Protein AF-A0A1G1M4H1-F1 (afdb_monomer)

Sequence (178 aa):
MFWVVFEELHLMNLAVRPEARRRGLGAELARHALAVGSERGVRTALLEVRASNLAAIALYEGLGFAKKCFRKGYYDRPREDAVIMTFLMEKGGATMLNEDPAILELARIESSEFKTLEDAHHGLEAQLSELNKRHFLTAEEEQQKKRIQFDKLATRDKMAAIVRALKQNRTLAAGPSA

Structure (mmCIF, N/CA/C/O backbone):
data_AF-A0A1G1M4H1-F1
#
_entry.id   AF-A0A1G1M4H1-F1
#
loop_
_atom_site.group_PDB
_atom_site.id
_atom_site.type_symbol
_atom_site.label_atom_id
_atom_site.label_alt_id
_atom_site.label_comp_id
_atom_site.label_asym_id
_atom_site.label_entity_id
_atom_site.label_seq_id
_atom_site.pdbx_PDB_ins_code
_atom_site.Cartn_x
_atom_site.Cartn_y
_atom_site.Cartn_z
_atom_site.occupancy
_atom_site.B_iso_or_equiv
_atom_site.auth_seq_id
_atom_site.auth_comp_id
_atom_site.auth_asym_id
_atom_site.auth_atom_id
_atom_site.pdbx_PDB_model_num
ATOM 1 N N . MET A 1 1 ? -0.718 -11.329 -7.193 1.00 79.69 1 MET A N 1
ATOM 2 C CA . MET A 1 1 ? -0.483 -11.777 -5.800 1.00 79.69 1 MET A CA 1
ATOM 3 C C . MET A 1 1 ? 0.154 -10.631 -5.035 1.00 79.69 1 MET A C 1
ATOM 5 O O . MET A 1 1 ? 1.104 -10.046 -5.548 1.00 79.69 1 MET A O 1
ATOM 9 N N . PHE A 1 2 ? -0.393 -10.296 -3.870 1.00 87.94 2 PHE A N 1
ATOM 10 C CA . PHE A 1 2 ? 0.119 -9.263 -2.971 1.00 87.94 2 PHE A CA 1
ATOM 11 C C . PHE A 1 2 ? 0.033 -9.767 -1.530 1.00 87.94 2 PHE A C 1
ATOM 13 O O . PHE A 1 2 ? -0.744 -10.680 -1.245 1.00 87.94 2 PHE A O 1
ATOM 20 N N . TRP A 1 3 ? 0.795 -9.159 -0.630 1.00 89.00 3 TRP A N 1
ATOM 21 C CA . TRP A 1 3 ? 0.608 -9.325 0.809 1.00 89.00 3 TRP A CA 1
ATOM 22 C C . TRP A 1 3 ? 0.642 -7.969 1.499 1.00 89.00 3 TRP A C 1
ATOM 24 O O . TRP A 1 3 ? 1.090 -6.974 0.929 1.00 89.00 3 TRP A O 1
ATOM 34 N N . VAL A 1 4 ? 0.180 -7.953 2.743 1.00 81.62 4 VAL A N 1
ATOM 35 C CA . VAL A 1 4 ? 0.233 -6.786 3.618 1.00 81.62 4 VAL A CA 1
ATOM 36 C C . VAL A 1 4 ? 1.084 -7.143 4.829 1.00 81.62 4 VAL A C 1
ATOM 38 O O . VAL A 1 4 ? 0.834 -8.165 5.465 1.00 81.62 4 VAL A O 1
ATOM 41 N N . VAL A 1 5 ? 2.088 -6.319 5.127 1.00 78.44 5 VAL A N 1
ATOM 42 C CA . VAL A 1 5 ? 2.882 -6.387 6.361 1.00 78.44 5 VAL A CA 1
ATOM 43 C C . VAL A 1 5 ? 2.823 -5.011 7.014 1.00 78.44 5 VAL A C 1
ATOM 45 O O . VAL A 1 5 ? 3.242 -4.026 6.415 1.00 78.44 5 VAL A O 1
ATOM 48 N N . PHE A 1 6 ? 2.299 -4.936 8.240 1.00 77.38 6 PHE A N 1
ATOM 49 C CA . PHE A 1 6 ? 2.023 -3.667 8.928 1.00 77.38 6 PHE A CA 1
ATOM 50 C C . PHE A 1 6 ? 1.227 -2.693 8.035 1.00 77.38 6 PHE A C 1
ATOM 52 O O . PHE A 1 6 ? 0.157 -3.040 7.545 1.00 77.38 6 PHE A O 1
ATOM 59 N N . GLU A 1 7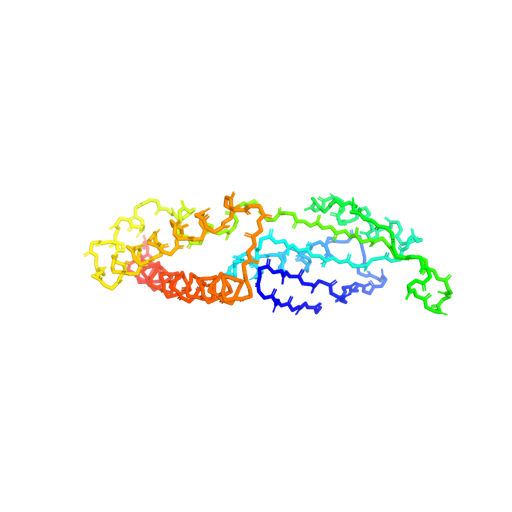 ? 1.751 -1.487 7.815 1.00 79.62 7 GLU A N 1
ATOM 60 C CA . GLU A 1 7 ? 1.137 -0.431 7.008 1.00 79.62 7 GLU A CA 1
ATOM 61 C C . GLU A 1 7 ? 1.616 -0.464 5.539 1.00 79.62 7 GLU A C 1
ATOM 63 O O . GLU A 1 7 ? 1.466 0.528 4.820 1.00 79.62 7 GLU A O 1
ATOM 68 N N . GLU A 1 8 ? 2.196 -1.581 5.079 1.00 85.69 8 GLU A N 1
ATOM 69 C CA . GLU A 1 8 ? 2.751 -1.726 3.731 1.00 85.69 8 GLU A CA 1
ATOM 70 C C . GLU A 1 8 ? 2.103 -2.855 2.923 1.00 85.69 8 GLU A C 1
ATOM 72 O O . GLU A 1 8 ? 2.018 -4.000 3.373 1.00 85.69 8 GLU A O 1
ATOM 77 N N . LEU A 1 9 ? 1.713 -2.551 1.683 1.00 93.19 9 LEU A N 1
ATOM 78 C CA . LEU A 1 9 ? 1.320 -3.544 0.683 1.00 93.19 9 LEU A CA 1
ATOM 79 C C . LEU A 1 9 ? 2.482 -3.808 -0.260 1.00 93.19 9 LEU A C 1
ATOM 81 O O . LEU A 1 9 ? 3.047 -2.880 -0.827 1.00 93.19 9 LEU A O 1
ATOM 85 N N . HIS A 1 10 ? 2.792 -5.076 -0.488 1.00 94.62 10 HIS A N 1
ATOM 86 C CA . HIS A 1 10 ? 3.839 -5.486 -1.416 1.00 94.62 10 HIS A CA 1
ATOM 87 C C . HIS A 1 10 ? 3.190 -6.181 -2.609 1.00 94.62 10 HIS A C 1
ATOM 89 O O . HIS A 1 10 ? 2.549 -7.229 -2.468 1.00 94.62 10 HIS A O 1
ATOM 95 N N . LEU A 1 11 ? 3.325 -5.582 -3.790 1.00 93.19 11 LEU A N 1
ATOM 96 C CA . LEU A 1 11 ? 2.773 -6.102 -5.035 1.00 93.19 11 LEU A CA 1
ATOM 97 C C . LEU A 1 11 ? 3.854 -6.903 -5.775 1.00 93.19 11 LEU A C 1
ATOM 99 O O . LEU A 1 11 ? 4.714 -6.334 -6.436 1.00 93.19 11 LEU A O 1
ATOM 103 N N . MET A 1 12 ? 3.796 -8.232 -5.677 1.00 86.69 12 MET A N 1
ATOM 104 C CA . MET A 1 12 ? 4.840 -9.103 -6.229 1.00 86.69 12 MET A CA 1
ATOM 105 C C . MET A 1 12 ? 4.649 -9.456 -7.703 1.00 86.69 12 MET A C 1
ATOM 107 O O . MET A 1 12 ? 5.471 -9.155 -8.559 1.00 86.69 12 MET A O 1
ATOM 111 N N . ASN A 1 13 ? 3.572 -10.193 -7.982 1.00 84.88 13 ASN A N 1
ATOM 112 C CA . ASN A 1 13 ? 3.388 -10.885 -9.250 1.00 84.88 13 ASN A CA 1
ATOM 113 C C . ASN A 1 13 ? 2.079 -10.416 -9.865 1.00 84.88 13 ASN A C 1
ATOM 115 O O . ASN A 1 13 ? 0.992 -10.820 -9.427 1.00 84.88 13 ASN A O 1
ATOM 119 N N . LEU A 1 14 ? 2.209 -9.562 -10.878 1.00 87.25 14 LEU A N 1
ATOM 120 C CA . LEU A 1 14 ? 1.123 -9.098 -11.725 1.00 87.25 14 LEU A CA 1
ATOM 121 C C . LEU A 1 14 ? 1.514 -9.345 -13.179 1.00 87.25 14 LEU A C 1
ATOM 123 O O . LEU A 1 14 ? 2.439 -8.738 -13.712 1.00 87.25 14 LEU A O 1
ATOM 127 N N . ALA A 1 15 ? 0.811 -10.278 -13.811 1.00 87.44 15 ALA A N 1
ATOM 128 C CA . ALA A 1 15 ? 1.053 -10.666 -15.186 1.00 87.44 15 ALA A CA 1
ATOM 129 C C . ALA A 1 15 ? -0.277 -10.760 -15.926 1.00 87.44 15 ALA A C 1
ATOM 131 O O . ALA A 1 15 ? -1.249 -11.318 -15.424 1.00 87.44 15 ALA A O 1
ATOM 132 N N . VAL A 1 16 ? -0.292 -10.226 -17.143 1.00 88.12 16 VAL A N 1
ATOM 133 C CA . VAL A 1 16 ? -1.405 -10.365 -18.080 1.00 88.12 16 VAL A CA 1
ATOM 134 C C . VAL A 1 16 ? -0.881 -11.105 -19.303 1.00 88.12 16 VAL A C 1
ATOM 136 O O . VAL A 1 16 ? 0.176 -10.748 -19.848 1.00 88.12 16 VAL A O 1
ATOM 139 N N . ARG A 1 17 ? -1.618 -12.143 -19.716 1.00 89.69 17 ARG A N 1
ATOM 140 C CA . ARG A 1 17 ? -1.328 -12.917 -20.930 1.00 89.69 17 ARG A CA 1
ATOM 141 C C . ARG A 1 17 ? -1.165 -11.973 -22.131 1.00 89.69 17 ARG A C 1
ATOM 143 O O . ARG A 1 17 ? -1.943 -11.020 -22.211 1.00 89.69 17 ARG A O 1
ATOM 150 N N . PRO A 1 18 ? -0.175 -12.178 -23.024 1.00 89.12 18 PRO A N 1
ATOM 151 C CA . PRO A 1 18 ? 0.104 -11.267 -24.137 1.00 89.12 18 PRO A CA 1
ATOM 152 C C . PRO A 1 18 ? -1.134 -10.869 -24.946 1.00 89.12 18 PRO A C 1
ATOM 154 O O . PRO A 1 18 ? -1.318 -9.689 -25.233 1.00 89.12 18 PRO A O 1
ATOM 157 N N . GLU A 1 19 ? -2.023 -11.827 -25.195 1.00 93.31 19 GLU A N 1
ATOM 158 C CA . GLU A 1 19 ? -3.240 -11.694 -26.005 1.00 93.31 19 GLU A CA 1
ATOM 159 C C . GLU A 1 19 ? -4.317 -10.832 -25.321 1.00 93.31 19 GLU A C 1
ATOM 161 O O . GLU A 1 19 ? -5.239 -10.336 -25.963 1.00 93.31 19 GLU A O 1
ATOM 166 N N . ALA A 1 20 ? -4.205 -10.631 -24.006 1.00 88.25 20 ALA A N 1
ATOM 167 C CA . ALA A 1 20 ? -5.139 -9.855 -23.193 1.00 88.25 20 ALA A CA 1
ATOM 168 C C . ALA A 1 20 ? -4.562 -8.501 -22.730 1.00 88.25 20 ALA A C 1
ATOM 170 O O . ALA A 1 20 ? -5.200 -7.775 -21.962 1.00 88.25 20 ALA A O 1
ATOM 171 N N . ARG A 1 21 ? -3.347 -8.137 -23.166 1.00 88.62 21 ARG A N 1
ATOM 172 C CA . ARG A 1 21 ? -2.713 -6.855 -22.813 1.00 88.62 21 ARG A CA 1
ATOM 173 C C . ARG A 1 21 ? -3.431 -5.678 -23.473 1.00 88.62 21 ARG A C 1
ATOM 175 O O . ARG A 1 21 ? -4.243 -5.840 -24.372 1.00 88.62 21 ARG A O 1
ATOM 182 N N . ARG A 1 22 ? -3.116 -4.462 -23.006 1.00 87.00 22 ARG A N 1
ATOM 183 C CA . ARG A 1 22 ? -3.659 -3.184 -23.522 1.00 87.00 22 ARG A CA 1
ATOM 184 C C . ARG A 1 22 ? -5.181 -3.016 -23.383 1.00 87.00 22 ARG A C 1
ATOM 186 O O . ARG A 1 22 ? -5.736 -2.080 -23.937 1.00 87.00 22 ARG A O 1
ATOM 193 N N . ARG A 1 23 ? -5.829 -3.858 -22.572 1.00 90.88 23 ARG A N 1
ATOM 194 C CA . ARG A 1 23 ? -7.266 -3.805 -22.248 1.00 90.88 23 ARG A CA 1
ATOM 195 C C . ARG A 1 23 ? -7.564 -3.285 -20.835 1.00 90.88 23 ARG A C 1
ATOM 197 O O . ARG A 1 23 ? -8.655 -3.483 -20.328 1.00 90.88 23 ARG A O 1
ATOM 204 N 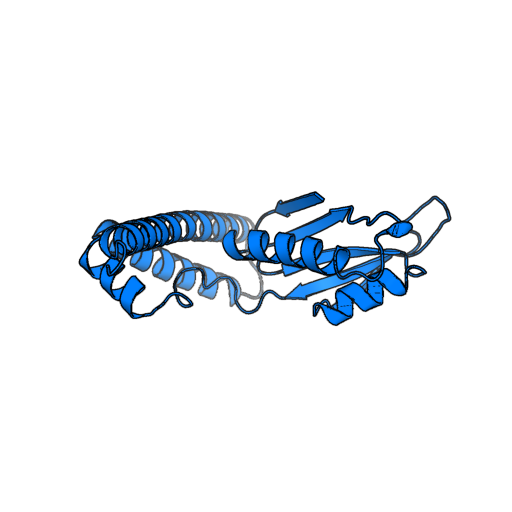N . GLY A 1 24 ? -6.577 -2.701 -20.152 1.00 88.69 24 GLY A N 1
ATOM 205 C CA . GLY A 1 24 ? -6.733 -2.184 -18.783 1.00 88.69 24 GLY A CA 1
ATOM 206 C C . GLY A 1 24 ? -6.643 -3.225 -17.656 1.00 88.69 24 GLY A C 1
ATOM 207 O O . GLY A 1 24 ? -6.501 -2.834 -16.503 1.00 88.69 24 GLY A O 1
ATOM 208 N N . LEU A 1 25 ? -6.606 -4.527 -17.964 1.00 91.94 25 LEU A N 1
ATOM 209 C CA . LEU A 1 25 ? -6.604 -5.608 -16.960 1.00 91.94 25 LEU A CA 1
ATOM 210 C C . LEU A 1 25 ? -5.479 -5.496 -15.920 1.00 91.94 25 LEU A C 1
ATOM 212 O O . LEU A 1 25 ? -5.694 -5.730 -14.736 1.00 91.94 25 LEU A O 1
ATOM 216 N N . GLY A 1 26 ? -4.271 -5.108 -16.341 1.00 91.50 26 GLY A N 1
ATOM 217 C CA . GLY A 1 26 ? -3.158 -4.922 -15.404 1.00 91.50 26 GLY A CA 1
ATOM 218 C C . GLY A 1 26 ? -3.420 -3.792 -14.404 1.00 91.50 26 GLY A C 1
ATOM 219 O O . GLY A 1 26 ? -3.100 -3.920 -13.227 1.00 91.50 26 GLY A O 1
ATOM 220 N N . ALA A 1 27 ? -4.061 -2.715 -14.861 1.00 91.75 27 ALA A N 1
ATOM 221 C CA . ALA A 1 27 ? -4.423 -1.585 -14.016 1.00 91.75 27 ALA A CA 1
ATOM 222 C C . ALA A 1 27 ? -5.583 -1.934 -13.076 1.00 91.75 27 ALA A C 1
ATOM 224 O O . ALA A 1 27 ? -5.612 -1.485 -11.936 1.00 91.75 27 ALA A O 1
ATOM 225 N N . GLU A 1 28 ? -6.532 -2.747 -13.532 1.00 92.31 28 GLU A N 1
ATOM 226 C CA . GLU A 1 28 ? -7.638 -3.243 -12.712 1.00 92.31 28 GLU A CA 1
ATOM 227 C C . GLU A 1 28 ? -7.146 -4.139 -11.569 1.00 92.31 28 GLU A C 1
ATOM 229 O O . GLU A 1 28 ? -7.472 -3.890 -10.411 1.00 92.31 28 GLU A O 1
ATOM 234 N N . LEU A 1 29 ? -6.269 -5.103 -11.866 1.00 92.50 29 LEU A N 1
ATOM 235 C CA . LEU A 1 29 ? -5.665 -5.973 -10.853 1.00 92.50 29 LEU A CA 1
ATOM 236 C C . LEU A 1 29 ? -4.849 -5.184 -9.818 1.00 92.50 29 LEU A C 1
ATOM 238 O O . LEU A 1 29 ? -4.933 -5.463 -8.622 1.00 92.50 29 LEU A O 1
ATOM 242 N N . ALA A 1 30 ? -4.074 -4.191 -10.264 1.00 93.19 30 ALA A N 1
ATOM 243 C CA . ALA A 1 30 ? -3.307 -3.330 -9.368 1.00 93.19 30 ALA A CA 1
ATOM 244 C C . ALA A 1 30 ? -4.227 -2.468 -8.488 1.00 93.19 30 ALA A C 1
ATOM 246 O O . ALA A 1 30 ? -4.029 -2.410 -7.277 1.00 93.19 30 ALA A O 1
ATOM 247 N N . ARG A 1 31 ? -5.275 -1.860 -9.063 1.00 91.81 31 ARG A N 1
ATOM 248 C CA . ARG A 1 31 ? -6.277 -1.090 -8.305 1.00 91.81 31 ARG A CA 1
ATOM 249 C C . ARG A 1 31 ? -7.014 -1.944 -7.285 1.00 91.81 31 ARG A C 1
ATOM 251 O O . ARG A 1 31 ? -7.221 -1.482 -6.171 1.00 91.81 31 ARG A O 1
ATOM 258 N N . HIS A 1 32 ? -7.353 -3.184 -7.624 1.00 90.44 32 HIS A N 1
ATOM 259 C CA . HIS A 1 32 ? -7.964 -4.107 -6.673 1.00 90.44 32 HIS A CA 1
ATOM 260 C C . HIS A 1 32 ? -7.036 -4.385 -5.481 1.00 90.44 32 HIS A C 1
ATOM 262 O O . HIS A 1 32 ? -7.470 -4.303 -4.336 1.00 90.44 32 HIS A O 1
ATOM 268 N N . ALA A 1 33 ? -5.745 -4.637 -5.726 1.00 91.31 33 ALA A N 1
ATOM 269 C CA . ALA A 1 33 ? -4.776 -4.810 -4.644 1.00 91.31 33 ALA A CA 1
ATOM 270 C C . ALA A 1 33 ? -4.665 -3.550 -3.768 1.00 91.31 33 ALA A C 1
ATOM 272 O O . ALA A 1 33 ? -4.705 -3.657 -2.545 1.00 91.31 33 ALA A O 1
ATOM 273 N N . LEU A 1 34 ? -4.587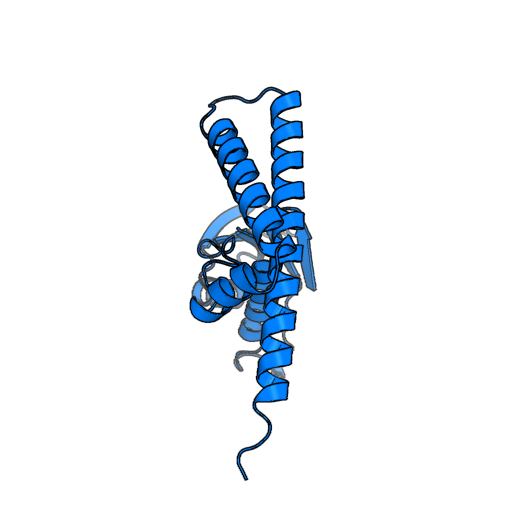 -2.361 -4.377 1.00 90.19 34 LEU A N 1
ATOM 274 C CA . LEU A 1 34 ? -4.569 -1.089 -3.648 1.00 90.19 34 LEU A CA 1
ATOM 275 C C . LEU A 1 34 ? -5.840 -0.877 -2.818 1.00 90.19 34 LEU A C 1
ATOM 277 O O . LEU A 1 34 ? -5.736 -0.470 -1.667 1.00 90.19 34 LEU A O 1
ATOM 281 N N . ALA A 1 35 ? -7.020 -1.190 -3.358 1.00 85.50 35 ALA A N 1
ATOM 282 C CA . ALA A 1 35 ? -8.286 -1.091 -2.636 1.00 85.50 35 ALA A CA 1
ATOM 283 C C . ALA A 1 35 ? -8.295 -2.003 -1.399 1.00 85.50 35 ALA A C 1
ATOM 285 O O . ALA A 1 35 ? -8.553 -1.530 -0.295 1.00 85.50 35 ALA A O 1
ATOM 286 N N . VAL A 1 36 ? -7.889 -3.269 -1.551 1.00 84.19 36 VAL A N 1
ATOM 287 C CA . VAL A 1 36 ? -7.757 -4.198 -0.416 1.00 84.19 36 VAL A CA 1
ATOM 288 C C . VAL A 1 36 ? -6.708 -3.709 0.589 1.00 84.19 36 VAL A C 1
ATOM 290 O O . VAL A 1 36 ? -6.897 -3.837 1.797 1.00 84.19 36 VAL A O 1
ATOM 293 N N . GLY A 1 37 ? -5.598 -3.135 0.119 1.00 84.31 37 GLY A N 1
ATOM 294 C CA . GLY A 1 37 ? -4.604 -2.499 0.982 1.00 84.31 37 GLY A CA 1
ATOM 295 C C . GLY A 1 37 ? -5.193 -1.332 1.776 1.00 84.31 37 GLY A C 1
ATOM 296 O O . GLY A 1 37 ? -4.984 -1.251 2.984 1.00 84.31 37 GLY A O 1
ATOM 297 N N . SER A 1 38 ? -5.972 -0.473 1.118 1.00 80.81 38 SER A N 1
ATOM 298 C CA . SER A 1 38 ? -6.654 0.674 1.728 1.00 80.81 38 SER A CA 1
ATOM 299 C C . SER A 1 38 ? -7.612 0.234 2.835 1.00 80.81 38 SER A C 1
ATOM 301 O O . SER A 1 38 ? -7.525 0.717 3.964 1.00 80.81 38 SER A O 1
ATOM 303 N N . GLU A 1 39 ? -8.448 -0.772 2.561 1.00 74.75 39 GLU A N 1
ATOM 304 C CA . GLU A 1 39 ? -9.355 -1.371 3.550 1.00 74.75 39 GLU A CA 1
ATOM 305 C C . GLU A 1 39 ? -8.609 -1.944 4.761 1.00 74.75 39 GLU A C 1
ATOM 307 O O . GLU A 1 39 ? -9.128 -1.934 5.874 1.00 74.75 39 GLU A O 1
ATOM 312 N N . ARG A 1 40 ? -7.374 -2.413 4.554 1.00 73.25 40 ARG A N 1
ATOM 313 C CA . ARG A 1 40 ? -6.486 -2.933 5.603 1.00 73.25 40 ARG A CA 1
ATOM 314 C C . ARG A 1 40 ? -5.591 -1.868 6.225 1.00 73.25 40 ARG A C 1
ATOM 316 O O . ARG A 1 40 ? -4.832 -2.174 7.135 1.00 73.25 40 ARG A O 1
ATOM 323 N N . GLY A 1 41 ? -5.698 -0.598 5.836 1.00 71.88 41 GLY A N 1
ATOM 324 C CA . GLY A 1 41 ? -4.913 0.493 6.431 1.00 71.88 41 GLY A CA 1
ATOM 325 C C . GLY A 1 41 ? -3.472 0.575 6.022 1.00 71.88 41 GLY A C 1
ATOM 326 O O . GLY A 1 41 ? -2.661 1.175 6.725 1.00 71.88 41 GLY A O 1
ATOM 327 N N . VAL A 1 42 ? -3.164 0.004 4.871 1.00 84.19 42 VAL A N 1
ATOM 328 C CA . VAL A 1 42 ? -1.901 0.256 4.210 1.00 84.19 42 VAL A CA 1
ATOM 329 C C . VAL A 1 42 ? -1.781 1.753 3.948 1.00 84.19 42 VAL A C 1
ATOM 331 O O . VAL A 1 42 ? -2.698 2.396 3.440 1.00 84.19 42 VAL A O 1
ATOM 334 N N . ARG A 1 43 ? -0.622 2.308 4.287 1.00 84.19 43 ARG A N 1
ATOM 335 C CA . ARG A 1 43 ? -0.253 3.696 3.998 1.00 84.19 43 ARG A CA 1
ATOM 336 C C . ARG A 1 43 ? 0.635 3.792 2.772 1.00 84.19 43 ARG A C 1
ATOM 338 O O . ARG A 1 43 ? 0.623 4.816 2.097 1.00 84.19 43 ARG A O 1
ATOM 345 N N . THR A 1 44 ? 1.368 2.724 2.473 1.00 89.44 44 THR A N 1
ATOM 346 C CA . THR A 1 44 ? 2.293 2.683 1.343 1.00 89.44 44 THR A CA 1
ATOM 347 C C . THR A 1 44 ? 2.172 1.357 0.609 1.00 89.44 44 THR A C 1
ATOM 349 O O . THR A 1 44 ? 2.315 0.301 1.215 1.00 89.44 44 THR A O 1
ATOM 352 N N . ALA A 1 45 ? 1.963 1.390 -0.703 1.00 94.50 45 ALA A N 1
ATOM 353 C CA . ALA A 1 45 ? 2.192 0.221 -1.542 1.00 94.50 45 ALA A CA 1
ATOM 354 C C . ALA A 1 45 ? 3.580 0.298 -2.186 1.00 94.50 45 ALA A C 1
ATOM 356 O O . ALA A 1 45 ? 4.041 1.374 -2.564 1.00 94.50 45 ALA A O 1
ATOM 357 N N . LEU A 1 46 ? 4.234 -0.847 -2.315 1.00 95.38 46 LEU A N 1
ATOM 358 C CA . LEU A 1 46 ? 5.585 -1.038 -2.825 1.00 95.38 46 LEU A CA 1
ATOM 359 C C . LEU A 1 46 ? 5.556 -2.102 -3.920 1.00 95.38 46 LEU A C 1
ATOM 361 O O . LEU A 1 46 ? 4.844 -3.104 -3.810 1.00 95.38 46 LEU A O 1
ATOM 365 N N . LEU A 1 47 ? 6.381 -1.902 -4.943 1.00 96.38 47 LEU A N 1
ATOM 366 C CA . LEU A 1 47 ? 6.695 -2.928 -5.926 1.00 96.38 47 LEU A CA 1
ATOM 367 C C . LEU A 1 47 ? 8.123 -2.805 -6.445 1.00 96.38 47 LEU A C 1
ATOM 369 O O . LEU A 1 47 ? 8.717 -1.722 -6.454 1.00 96.38 47 LEU A O 1
ATOM 373 N N . GLU A 1 48 ? 8.625 -3.925 -6.949 1.00 95.62 48 GLU A N 1
ATOM 374 C CA . GLU A 1 48 ? 9.848 -4.016 -7.730 1.00 95.62 48 GLU A CA 1
ATOM 375 C C . GLU A 1 48 ? 9.529 -4.370 -9.181 1.00 95.62 48 GLU A C 1
ATOM 377 O O . GLU A 1 48 ? 8.795 -5.315 -9.473 1.00 95.62 48 GLU A O 1
ATOM 382 N N . VAL A 1 49 ? 10.105 -3.617 -10.115 1.00 95.31 49 VAL A N 1
ATOM 383 C CA . VAL A 1 49 ? 9.943 -3.863 -11.549 1.00 95.31 49 VAL A CA 1
ATOM 384 C C . VAL A 1 49 ? 11.292 -3.809 -12.254 1.00 95.31 49 VAL A C 1
ATOM 386 O O . VAL A 1 49 ? 12.126 -2.961 -11.952 1.00 95.31 49 VAL A O 1
ATOM 389 N N . ARG A 1 50 ? 11.522 -4.716 -13.209 1.00 95.81 50 ARG A N 1
ATOM 390 C CA . ARG A 1 50 ? 12.705 -4.695 -14.088 1.00 95.81 50 ARG A CA 1
ATOM 391 C C . ARG A 1 50 ? 12.867 -3.331 -14.759 1.00 95.81 50 ARG A C 1
ATOM 393 O O . ARG A 1 50 ? 11.896 -2.815 -15.311 1.00 95.81 50 ARG A O 1
ATO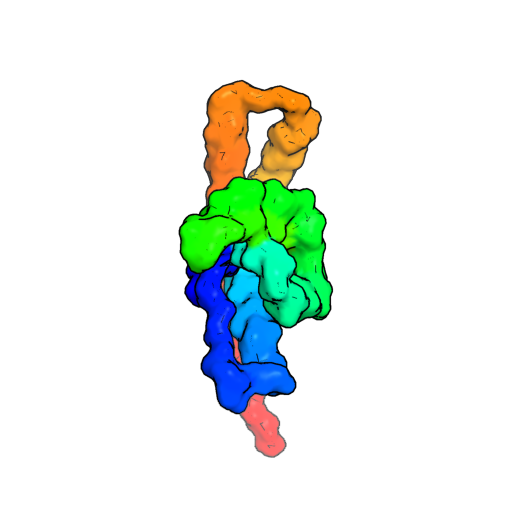M 400 N N . ALA A 1 51 ? 14.081 -2.779 -14.755 1.00 95.19 51 ALA A N 1
ATOM 401 C CA . ALA A 1 51 ? 14.373 -1.473 -15.353 1.00 95.19 51 ALA A CA 1
ATOM 402 C C . ALA A 1 51 ? 14.033 -1.396 -16.853 1.00 95.19 51 ALA A C 1
ATOM 404 O O . ALA A 1 51 ? 13.598 -0.353 -17.336 1.00 95.19 51 ALA A O 1
ATOM 405 N N . SER A 1 52 ? 14.156 -2.509 -17.578 1.00 95.75 52 SER A N 1
ATOM 406 C CA . SER A 1 52 ? 13.783 -2.633 -18.992 1.00 95.75 52 SER A CA 1
ATOM 407 C C . SER A 1 52 ? 12.274 -2.728 -19.237 1.00 95.75 52 SER A C 1
ATOM 409 O O . SER A 1 52 ? 11.821 -2.553 -20.370 1.00 95.75 52 SER A O 1
ATOM 411 N N . ASN A 1 53 ? 11.459 -2.988 -18.208 1.00 94.38 53 ASN A N 1
ATOM 412 C CA . ASN A 1 53 ? 10.016 -3.172 -18.358 1.00 94.38 53 ASN A CA 1
ATOM 413 C C . ASN A 1 53 ? 9.271 -1.827 -18.359 1.00 94.38 53 ASN A C 1
ATOM 415 O O . ASN A 1 53 ? 8.463 -1.523 -17.478 1.00 94.38 53 ASN A O 1
ATOM 419 N N . LEU A 1 54 ? 9.534 -1.027 -19.395 1.00 94.56 54 LEU A N 1
ATOM 420 C CA . LEU A 1 54 ? 8.979 0.318 -19.568 1.00 94.56 54 LEU A CA 1
ATOM 421 C C . LEU A 1 54 ? 7.445 0.327 -19.583 1.00 94.56 54 LEU A C 1
ATOM 423 O O . LEU A 1 54 ? 6.828 1.256 -19.072 1.00 94.56 54 LEU A O 1
ATOM 427 N N . ALA A 1 55 ? 6.819 -0.723 -20.122 1.00 92.50 55 ALA A N 1
ATOM 428 C CA . ALA A 1 55 ? 5.364 -0.839 -20.163 1.00 92.50 55 ALA A CA 1
ATOM 429 C C . ALA A 1 55 ? 4.747 -0.986 -18.762 1.00 92.50 55 ALA A C 1
ATOM 431 O O . ALA A 1 55 ? 3.720 -0.371 -18.483 1.00 92.50 55 ALA A O 1
ATOM 432 N N . ALA A 1 56 ? 5.359 -1.789 -17.885 1.00 93.75 56 ALA A N 1
ATOM 433 C CA . ALA A 1 56 ? 4.901 -1.926 -16.505 1.00 93.75 56 ALA A CA 1
ATOM 434 C C . ALA A 1 56 ? 5.188 -0.660 -15.691 1.00 93.75 56 ALA A C 1
ATOM 436 O O . ALA A 1 56 ? 4.316 -0.213 -14.955 1.00 93.75 56 ALA A O 1
ATOM 437 N N . ILE A 1 57 ? 6.364 -0.048 -15.873 1.00 95.62 57 ILE A N 1
ATOM 438 C CA . ILE A 1 57 ? 6.709 1.228 -15.231 1.00 95.62 57 ILE A CA 1
ATOM 439 C C . ILE A 1 57 ? 5.669 2.298 -15.584 1.00 95.62 57 ILE A C 1
ATOM 441 O O . ILE A 1 57 ? 5.083 2.882 -14.680 1.00 95.62 57 ILE A O 1
ATOM 445 N N . ALA A 1 58 ? 5.364 2.484 -16.873 1.00 94.88 58 ALA A N 1
ATOM 446 C CA . ALA A 1 58 ? 4.369 3.457 -17.321 1.00 94.88 58 ALA A CA 1
ATOM 447 C C . ALA A 1 58 ? 2.958 3.154 -16.784 1.00 94.88 58 ALA A C 1
ATOM 449 O O . ALA A 1 58 ? 2.209 4.069 -16.450 1.00 94.88 58 ALA A O 1
ATOM 450 N N . LEU A 1 59 ? 2.590 1.871 -16.673 1.00 94.25 59 LEU A N 1
ATOM 451 C CA . LEU A 1 59 ? 1.329 1.464 -16.051 1.00 94.25 59 LEU A CA 1
ATOM 452 C C . LEU A 1 59 ? 1.273 1.874 -14.575 1.00 94.25 59 LEU A C 1
ATOM 454 O O . LEU A 1 59 ? 0.264 2.422 -14.145 1.00 94.25 59 LEU A O 1
ATOM 458 N N . TYR A 1 60 ? 2.336 1.629 -13.808 1.00 95.88 60 TYR A N 1
ATOM 459 C CA . TYR A 1 60 ? 2.375 1.989 -12.392 1.00 95.88 60 TYR A CA 1
ATOM 460 C C . TYR A 1 60 ? 2.452 3.506 -12.182 1.00 95.88 60 TYR A C 1
ATOM 462 O O . TYR A 1 60 ? 1.751 4.021 -11.315 1.00 95.88 60 TYR A O 1
ATOM 470 N N . GLU A 1 61 ? 3.210 4.237 -13.003 1.00 95.50 61 GLU A N 1
ATOM 471 C CA . GLU A 1 61 ? 3.221 5.709 -12.996 1.00 95.50 61 GLU A CA 1
ATOM 472 C C . GLU A 1 61 ? 1.824 6.276 -13.283 1.00 95.50 61 GLU A C 1
ATOM 474 O O . GLU A 1 61 ? 1.351 7.144 -12.555 1.00 95.50 61 GLU A O 1
ATOM 479 N N . GLY A 1 62 ? 1.111 5.724 -14.272 1.00 92.88 62 GLY A N 1
ATOM 480 C CA . GLY A 1 62 ? -0.271 6.110 -14.578 1.00 92.88 62 GLY A CA 1
ATOM 481 C C . GLY A 1 62 ? -1.282 5.780 -13.473 1.00 92.88 62 GLY A C 1
ATOM 482 O O . GLY A 1 62 ? -2.365 6.358 -13.441 1.00 92.88 62 GLY A O 1
ATOM 483 N N . LEU A 1 63 ? -0.935 4.873 -12.556 1.00 92.12 63 LEU A N 1
ATOM 484 C CA . LEU A 1 63 ? -1.705 4.585 -11.345 1.00 92.12 63 LEU A CA 1
ATOM 485 C C . LEU A 1 63 ? -1.297 5.458 -10.150 1.00 92.12 63 LEU A C 1
ATOM 487 O O . LEU A 1 63 ? -1.921 5.338 -9.103 1.00 92.12 63 LEU A O 1
ATOM 491 N N . GLY A 1 64 ? -0.274 6.307 -10.285 1.00 93.25 64 GLY A N 1
ATOM 492 C CA . GLY A 1 64 ? 0.218 7.197 -9.230 1.00 93.25 64 GLY A CA 1
ATOM 493 C C . GLY A 1 64 ? 1.408 6.662 -8.427 1.00 93.25 64 GLY A C 1
ATOM 494 O O . GLY A 1 64 ? 1.779 7.264 -7.421 1.00 93.25 64 GLY A O 1
ATOM 495 N N . PHE A 1 65 ? 2.023 5.540 -8.820 1.00 95.25 65 PHE A N 1
ATOM 496 C CA . PHE A 1 65 ? 3.276 5.106 -8.198 1.00 95.25 65 PHE A CA 1
ATOM 497 C C . PHE A 1 65 ? 4.427 6.023 -8.622 1.00 95.25 65 PHE A C 1
ATOM 499 O O . PHE A 1 65 ? 4.608 6.313 -9.803 1.00 95.25 65 PHE A O 1
ATOM 506 N N . ALA A 1 66 ? 5.273 6.392 -7.666 1.00 94.50 66 ALA A N 1
ATOM 507 C CA . ALA A 1 66 ? 6.501 7.139 -7.899 1.00 94.50 66 ALA A CA 1
ATOM 508 C C . ALA A 1 66 ? 7.729 6.223 -7.821 1.00 94.50 66 ALA A C 1
ATOM 510 O O . ALA A 1 66 ? 7.798 5.321 -6.984 1.00 94.50 66 ALA A O 1
ATOM 511 N N . LYS A 1 67 ? 8.735 6.475 -8.664 1.00 95.75 67 LYS A N 1
ATOM 512 C CA . LYS A 1 67 ? 10.047 5.819 -8.565 1.00 95.75 67 LYS A CA 1
ATOM 513 C C . LYS A 1 67 ? 10.760 6.298 -7.299 1.00 95.75 67 LYS A C 1
ATOM 515 O O . LYS A 1 67 ? 10.941 7.497 -7.116 1.00 95.75 67 LYS A O 1
ATOM 520 N N . LYS A 1 68 ? 11.185 5.367 -6.446 1.00 93.19 68 LYS A N 1
ATOM 521 C CA . LYS A 1 68 ? 11.874 5.660 -5.181 1.00 93.19 68 LYS A CA 1
ATOM 522 C C . LYS A 1 68 ? 13.383 5.474 -5.290 1.00 93.19 68 LYS A C 1
ATOM 524 O O . LYS A 1 68 ? 14.140 6.361 -4.913 1.00 93.19 68 LYS A O 1
ATOM 529 N N . CYS A 1 69 ? 13.830 4.321 -5.782 1.00 92.44 69 CYS A N 1
ATOM 530 C CA . CYS A 1 69 ? 15.252 4.017 -5.952 1.00 92.44 69 CYS A CA 1
ATOM 531 C C . CYS A 1 69 ? 15.474 2.853 -6.926 1.00 92.44 69 CYS A C 1
ATOM 533 O O . CYS A 1 69 ? 14.522 2.232 -7.398 1.00 92.44 69 CYS A O 1
ATOM 535 N N . PHE A 1 70 ? 16.743 2.553 -7.208 1.00 93.62 70 PHE A N 1
ATOM 536 C CA . PHE A 1 70 ? 17.158 1.385 -7.980 1.00 93.62 70 PHE A CA 1
ATOM 537 C C . PHE A 1 70 ? 17.864 0.375 -7.073 1.00 93.62 70 PHE A C 1
ATOM 539 O O . PHE A 1 70 ? 18.718 0.752 -6.268 1.00 93.62 70 PHE A O 1
ATOM 546 N N . ARG A 1 71 ? 17.558 -0.914 -7.236 1.00 93.12 71 ARG A N 1
ATOM 547 C CA . ARG A 1 71 ? 18.361 -2.015 -6.691 1.00 93.12 71 ARG A CA 1
ATOM 548 C C . ARG A 1 71 ? 19.212 -2.599 -7.809 1.00 93.12 71 ARG A C 1
ATOM 550 O O . ARG A 1 71 ? 18.680 -3.208 -8.737 1.00 93.12 71 ARG A O 1
ATOM 557 N N . LYS A 1 72 ? 20.527 -2.393 -7.715 1.00 93.75 72 LYS A N 1
ATOM 558 C CA . LYS A 1 72 ? 21.482 -2.856 -8.725 1.00 93.75 72 LYS A CA 1
ATOM 559 C C . LYS A 1 72 ? 21.570 -4.380 -8.748 1.00 93.75 72 LYS A C 1
ATOM 561 O O . LYS A 1 72 ? 21.748 -4.987 -7.696 1.00 93.75 72 LYS A O 1
ATOM 566 N N . GLY A 1 73 ? 21.489 -4.974 -9.938 1.00 91.12 73 GLY A N 1
ATOM 567 C CA . GLY A 1 73 ? 21.620 -6.417 -10.156 1.00 91.12 73 GLY A CA 1
ATOM 568 C C . GLY A 1 73 ? 20.643 -7.266 -9.341 1.00 91.12 73 GLY A C 1
ATOM 569 O O . GLY A 1 73 ? 21.036 -8.320 -8.860 1.00 91.12 73 GLY A O 1
ATOM 570 N N . TYR A 1 74 ? 19.418 -6.778 -9.136 1.00 91.69 74 TYR A N 1
ATOM 571 C CA . TYR A 1 74 ? 18.399 -7.436 -8.315 1.00 91.69 74 TYR A CA 1
ATOM 572 C C . TYR A 1 74 ? 17.839 -8.714 -8.953 1.00 91.69 74 TYR A C 1
ATOM 574 O O . TYR A 1 74 ? 17.504 -9.663 -8.250 1.00 91.69 74 TYR A O 1
ATOM 582 N N . TYR A 1 75 ? 17.718 -8.745 -10.279 1.00 90.81 75 TYR A N 1
ATOM 583 C CA . TYR A 1 75 ? 17.327 -9.946 -11.010 1.00 90.81 75 TYR A CA 1
ATOM 584 C C . TYR A 1 75 ? 18.571 -10.643 -11.545 1.00 90.81 75 TYR A C 1
ATOM 586 O O . TYR A 1 75 ? 19.444 -9.959 -12.061 1.00 90.81 75 TYR A O 1
ATOM 594 N N . ASP A 1 76 ? 18.620 -11.979 -11.502 1.00 88.25 76 ASP A N 1
ATOM 595 C CA . ASP A 1 76 ? 19.802 -12.757 -11.924 1.00 88.25 76 ASP A CA 1
ATOM 596 C C . ASP A 1 76 ? 19.696 -13.364 -13.332 1.00 88.25 76 ASP A C 1
ATOM 598 O O . ASP A 1 76 ? 20.665 -13.906 -13.862 1.00 88.25 76 ASP A O 1
ATOM 602 N N . ARG A 1 77 ? 18.514 -13.317 -13.963 1.00 87.81 77 ARG A N 1
ATOM 603 C CA . ARG A 1 77 ? 18.252 -13.990 -15.250 1.00 87.81 77 ARG A CA 1
ATOM 604 C C . ARG A 1 77 ? 17.309 -13.178 -16.149 1.00 87.81 77 ARG A C 1
ATOM 606 O O . ARG A 1 77 ? 16.094 -13.269 -15.959 1.00 87.81 77 ARG A O 1
ATOM 613 N N . PRO A 1 78 ? 17.823 -12.384 -17.106 1.00 90.75 78 PRO A N 1
ATOM 614 C CA . PRO A 1 78 ? 19.197 -11.865 -17.161 1.00 90.75 78 PRO A CA 1
ATOM 615 C C . PRO A 1 78 ? 19.504 -10.964 -15.956 1.00 90.75 78 PRO A C 1
ATOM 617 O O . PRO A 1 78 ? 18.565 -10.500 -15.291 1.00 90.75 78 PRO A O 1
ATOM 620 N N . ARG A 1 79 ? 20.802 -10.725 -15.696 1.00 93.69 79 ARG A N 1
ATOM 621 C CA . ARG A 1 79 ? 21.235 -9.807 -14.638 1.00 93.69 79 ARG A CA 1
ATOM 622 C C . ARG A 1 79 ? 20.710 -8.408 -14.929 1.00 93.69 79 ARG A C 1
ATOM 624 O O . ARG A 1 79 ? 21.041 -7.843 -15.967 1.00 93.69 79 ARG A O 1
ATOM 631 N N . GLU A 1 80 ? 19.895 -7.866 -14.035 1.00 95.12 80 GLU A N 1
ATOM 632 C CA . GLU A 1 80 ? 19.213 -6.600 -14.285 1.00 95.12 80 GLU A CA 1
ATOM 633 C C . GLU A 1 80 ? 18.866 -5.859 -12.995 1.00 95.12 80 GLU A C 1
ATOM 635 O O . GLU A 1 80 ? 18.573 -6.462 -11.960 1.00 95.12 80 GLU A O 1
ATOM 640 N N . ASP A 1 81 ? 18.860 -4.534 -13.082 1.00 95.00 81 ASP A N 1
ATOM 641 C CA . ASP A 1 81 ? 18.418 -3.656 -12.012 1.00 95.00 81 ASP A CA 1
ATOM 642 C C . ASP A 1 81 ? 16.891 -3.702 -11.847 1.00 95.00 81 ASP A C 1
ATOM 644 O O . ASP A 1 81 ? 16.131 -3.866 -12.810 1.00 95.00 81 ASP A O 1
ATOM 648 N N . ALA A 1 82 ? 16.434 -3.507 -10.612 1.00 94.75 82 ALA A N 1
ATOM 649 C CA . ALA A 1 82 ? 15.030 -3.269 -10.307 1.00 94.75 82 ALA A CA 1
ATOM 650 C C . ALA A 1 82 ? 14.795 -1.798 -9.972 1.00 94.75 82 ALA A C 1
ATOM 652 O O . ALA A 1 82 ? 15.534 -1.204 -9.187 1.00 94.75 82 ALA A O 1
ATOM 653 N N . VAL A 1 83 ? 13.727 -1.233 -10.519 1.00 96.81 83 VAL A N 1
ATOM 654 C CA . VAL A 1 83 ? 13.148 0.029 -10.072 1.00 96.81 83 VAL A CA 1
ATOM 655 C C . VAL A 1 83 ? 12.205 -0.284 -8.922 1.00 96.81 83 VAL A C 1
ATOM 657 O O . VAL A 1 83 ? 11.265 -1.065 -9.069 1.00 96.81 83 VAL A O 1
ATOM 660 N N . ILE A 1 84 ? 12.462 0.334 -7.779 1.00 96.69 84 ILE A N 1
ATOM 661 C CA . ILE A 1 84 ? 11.566 0.306 -6.632 1.00 96.69 84 ILE A CA 1
ATOM 662 C C . ILE A 1 84 ? 10.579 1.446 -6.806 1.00 96.69 84 ILE A C 1
ATOM 664 O O . ILE A 1 84 ? 10.989 2.607 -6.898 1.00 96.69 84 ILE A O 1
ATOM 668 N N . MET A 1 85 ? 9.292 1.127 -6.853 1.00 97.00 85 MET A N 1
ATOM 669 C CA . MET A 1 85 ? 8.234 2.122 -6.963 1.00 97.00 85 MET A CA 1
ATOM 670 C C . MET A 1 85 ? 7.324 2.069 -5.744 1.00 97.00 85 MET A C 1
ATOM 672 O O . MET A 1 85 ? 7.055 0.997 -5.203 1.00 97.00 85 MET A O 1
ATOM 676 N N . THR A 1 86 ? 6.848 3.235 -5.316 1.00 95.81 86 THR A N 1
ATOM 677 C CA . THR A 1 86 ? 5.965 3.374 -4.159 1.00 95.81 86 THR A CA 1
ATOM 678 C C . THR A 1 86 ? 4.746 4.214 -4.483 1.00 95.81 86 THR A C 1
ATOM 680 O O . THR A 1 86 ? 4.867 5.254 -5.123 1.00 95.81 86 THR A O 1
ATOM 683 N N . PHE A 1 87 ? 3.591 3.795 -3.986 1.00 93.50 87 PHE A N 1
ATOM 684 C CA . PHE A 1 87 ? 2.356 4.565 -3.998 1.00 93.50 87 PHE A CA 1
ATOM 685 C C . PHE A 1 87 ? 2.033 4.958 -2.561 1.00 93.50 87 PHE A C 1
ATOM 687 O O . PHE A 1 87 ? 1.873 4.088 -1.700 1.00 93.50 87 PHE A O 1
ATOM 694 N N . LEU A 1 88 ? 1.968 6.262 -2.295 1.00 88.81 88 LEU A N 1
ATOM 695 C CA . LEU A 1 88 ? 1.462 6.754 -1.024 1.00 88.81 88 LEU A CA 1
ATOM 696 C C . LEU A 1 88 ? -0.059 6.697 -1.094 1.00 88.81 88 LEU A C 1
ATOM 698 O O . LEU A 1 88 ? -0.670 7.388 -1.904 1.00 88.81 88 LEU A O 1
ATOM 702 N N . MET A 1 89 ? -0.661 5.872 -0.247 1.00 80.25 89 MET A N 1
ATOM 703 C CA . MET A 1 89 ? -2.109 5.845 -0.114 1.00 80.25 89 MET A CA 1
ATOM 704 C C . MET A 1 89 ? -2.526 7.200 0.465 1.00 80.25 89 MET A C 1
ATOM 706 O O . MET A 1 89 ? -2.079 7.552 1.563 1.00 80.25 89 MET A O 1
ATOM 710 N N . GLU A 1 90 ? -3.333 7.978 -0.268 1.00 63.53 90 GLU A N 1
ATOM 711 C CA . GLU A 1 90 ? -3.944 9.207 0.257 1.00 63.53 90 GLU A CA 1
ATOM 712 C C . GLU A 1 90 ? -4.543 8.888 1.611 1.00 63.53 90 GLU A C 1
ATOM 714 O O . GLU A 1 90 ? -5.441 8.055 1.631 1.00 63.53 90 GLU A O 1
ATOM 719 N N . LYS A 1 91 ? -3.990 9.463 2.699 1.00 48.06 91 LYS A N 1
ATOM 720 C CA . LYS A 1 91 ? -4.281 9.157 4.117 1.00 48.06 91 LYS A CA 1
ATOM 721 C C . LYS A 1 91 ? -5.404 8.122 4.287 1.00 48.06 91 LYS A C 1
ATOM 723 O O . LYS A 1 91 ? -6.487 8.409 4.781 1.00 48.06 91 LYS A O 1
ATOM 728 N N . GLY A 1 92 ? -5.083 6.880 3.921 1.00 43.12 92 GLY A N 1
ATOM 729 C CA . GLY A 1 92 ? -6.005 5.744 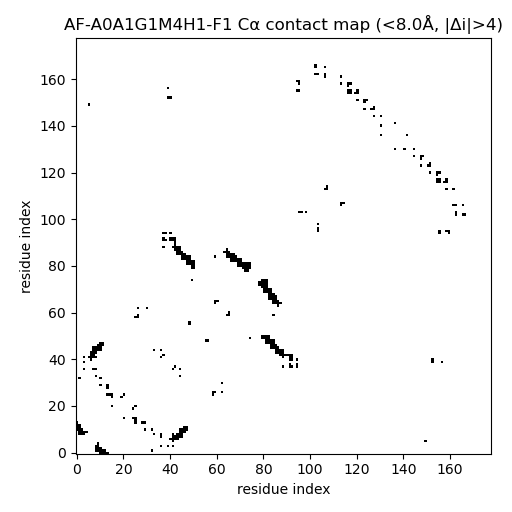3.935 1.00 43.12 92 GLY A CA 1
ATOM 730 C C . GLY A 1 92 ? -6.098 5.120 5.321 1.00 43.12 92 GLY A C 1
ATOM 731 O O . GLY A 1 92 ? -6.723 4.086 5.513 1.00 43.12 92 GLY A O 1
ATOM 732 N N . GLY A 1 93 ? -5.498 5.782 6.317 1.00 40.38 93 GLY A N 1
ATOM 733 C CA . GLY A 1 93 ? -5.893 5.648 7.713 1.00 40.38 93 GLY A CA 1
ATOM 734 C C . GLY A 1 93 ? -7.311 6.173 7.982 1.00 40.38 93 GLY A C 1
ATOM 735 O O . GLY A 1 93 ? -7.798 6.023 9.094 1.00 40.38 93 GLY A O 1
ATOM 736 N N . ALA A 1 94 ? -7.992 6.751 6.987 1.00 43.38 94 ALA A N 1
ATOM 737 C CA . ALA A 1 94 ? -9.395 7.141 7.047 1.00 43.38 94 ALA A CA 1
ATOM 738 C C . ALA A 1 94 ? -10.326 5.998 6.597 1.00 43.38 94 ALA A C 1
ATOM 740 O O . ALA A 1 94 ? -11.021 6.110 5.596 1.00 43.38 94 ALA A O 1
ATOM 741 N N . THR A 1 95 ? -10.379 4.896 7.348 1.00 46.62 95 THR A N 1
ATOM 742 C CA . THR A 1 95 ? -11.430 3.867 7.152 1.00 46.62 95 THR A CA 1
ATOM 743 C C . THR A 1 95 ? -12.694 4.176 7.969 1.00 46.62 95 THR A C 1
ATOM 745 O O . THR A 1 95 ? -13.576 3.339 8.072 1.00 46.62 95 THR A O 1
ATOM 748 N N . MET A 1 96 ? -12.794 5.386 8.534 1.00 45.62 96 MET A N 1
ATOM 749 C CA . MET A 1 96 ? -14.002 5.894 9.197 1.00 45.62 96 MET A CA 1
ATOM 750 C C . MET A 1 96 ? -14.344 7.307 8.717 1.00 45.62 96 MET A C 1
ATOM 752 O O . MET A 1 96 ? -15.458 7.537 8.298 1.00 45.62 96 MET A O 1
ATOM 756 N N . LEU A 1 97 ? -13.391 8.244 8.657 1.00 46.22 97 LEU A N 1
ATOM 757 C CA . LEU A 1 97 ? -13.675 9.654 8.321 1.00 46.22 97 LEU A CA 1
ATOM 758 C C . LEU A 1 97 ? -14.019 9.943 6.845 1.00 46.22 97 LEU A C 1
ATOM 760 O O . LEU A 1 97 ? -14.473 11.043 6.549 1.00 46.22 97 LEU A O 1
ATOM 764 N N . ASN A 1 98 ? -13.809 8.985 5.937 1.00 47.47 98 ASN A N 1
ATOM 765 C CA . ASN A 1 98 ? -14.243 9.090 4.536 1.00 47.47 98 ASN A CA 1
ATOM 766 C C . ASN A 1 98 ? -15.602 8.420 4.285 1.00 47.47 98 ASN A C 1
ATOM 768 O O . ASN A 1 98 ? -16.052 8.352 3.142 1.00 47.47 98 ASN A O 1
ATOM 772 N N . GLU A 1 99 ? -16.234 7.888 5.330 1.00 65.56 99 GLU A N 1
ATOM 773 C CA . GLU A 1 99 ? -17.596 7.390 5.230 1.00 65.56 99 GLU A CA 1
ATOM 774 C C . GLU A 1 99 ? -18.592 8.543 5.220 1.00 65.56 99 GLU A C 1
ATOM 776 O O . GLU A 1 99 ? -18.298 9.628 5.723 1.00 65.56 99 GLU A O 1
ATOM 781 N N . ASP A 1 100 ? -19.770 8.308 4.635 1.00 71.38 100 ASP A N 1
ATOM 782 C CA . ASP A 1 100 ? -20.865 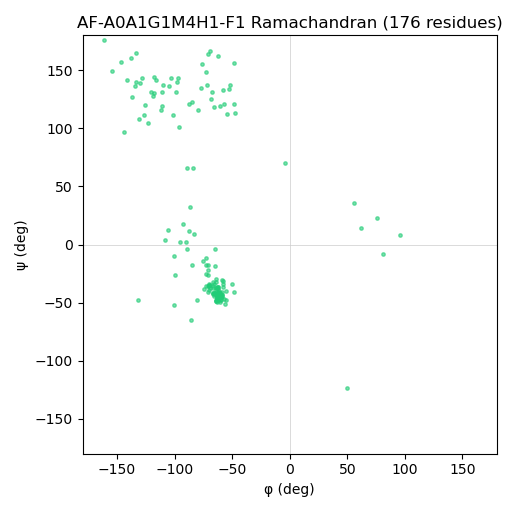9.279 4.658 1.00 71.38 100 ASP A CA 1
ATOM 783 C C . ASP A 1 100 ? -21.053 9.779 6.106 1.00 71.38 100 ASP A C 1
ATOM 785 O O . ASP A 1 100 ? -21.298 8.951 6.997 1.00 71.38 100 ASP A O 1
ATOM 789 N N . PRO A 1 101 ? -20.923 11.098 6.366 1.00 77.50 101 PRO A N 1
ATOM 790 C CA . PRO A 1 101 ? -21.057 11.662 7.704 1.00 77.50 101 PRO A CA 1
ATOM 791 C C . PRO A 1 101 ? -22.330 11.203 8.419 1.00 77.50 101 PRO A C 1
ATOM 793 O O . PRO A 1 101 ? -22.292 10.953 9.623 1.00 77.50 101 PRO A O 1
ATOM 796 N N . ALA A 1 102 ? -23.423 10.995 7.677 1.00 81.31 102 ALA A N 1
ATOM 797 C CA . ALA A 1 102 ? -24.678 10.502 8.232 1.00 81.31 102 ALA A CA 1
ATOM 798 C C . ALA A 1 102 ? -24.566 9.065 8.771 1.00 81.31 102 ALA A C 1
ATOM 800 O O . ALA A 1 102 ? -25.205 8.721 9.762 1.00 81.31 102 ALA A O 1
ATOM 801 N N . ILE A 1 103 ? -23.755 8.210 8.142 1.00 82.12 103 ILE A N 1
ATOM 802 C CA . ILE A 1 103 ? -23.548 6.822 8.580 1.00 82.12 103 ILE A CA 1
ATOM 803 C C . ILE A 1 103 ? -22.672 6.777 9.830 1.00 82.12 103 ILE A C 1
ATOM 805 O O . ILE A 1 103 ? -22.926 5.974 10.724 1.00 82.12 103 ILE A O 1
ATOM 809 N N . LEU A 1 104 ? -21.658 7.636 9.913 1.00 81.31 104 LEU A N 1
ATOM 810 C CA . LEU A 1 104 ? -20.817 7.737 11.106 1.00 81.31 104 LEU A CA 1
ATOM 811 C C . LEU A 1 104 ? -21.598 8.279 12.296 1.00 81.31 104 LEU A C 1
ATOM 813 O O . LEU A 1 104 ? -21.471 7.760 13.401 1.00 81.31 104 LEU A O 1
ATOM 817 N N . GLU A 1 105 ? -22.426 9.296 12.069 1.00 85.19 105 GLU A N 1
ATOM 818 C CA . GLU A 1 105 ? -23.306 9.831 13.101 1.00 85.19 105 GLU A CA 1
ATOM 819 C C . GLU A 1 105 ? -24.297 8.772 13.587 1.00 85.19 105 GLU A C 1
ATOM 821 O O . GLU A 1 105 ? -24.436 8.569 14.792 1.00 85.19 105 GLU A O 1
ATOM 826 N N . LEU A 1 106 ? -24.882 8.003 12.667 1.00 85.12 106 LEU A N 1
ATOM 827 C CA . LEU A 1 106 ? -25.727 6.871 13.024 1.00 85.12 106 LEU A CA 1
ATOM 828 C C . LEU A 1 106 ? -24.968 5.827 13.846 1.00 85.12 106 LEU A C 1
ATOM 830 O O . LEU A 1 106 ? -25.464 5.377 14.871 1.00 85.12 106 LEU A O 1
ATOM 834 N N . ALA A 1 107 ? -23.750 5.470 13.441 1.00 86.25 107 ALA A N 1
ATOM 835 C CA . ALA A 1 107 ? -22.947 4.492 14.161 1.00 86.25 107 ALA A CA 1
ATOM 836 C C . ALA A 1 107 ? -22.613 4.947 15.592 1.00 86.25 107 ALA A C 1
ATOM 838 O O . ALA A 1 107 ? -22.646 4.132 16.513 1.00 86.25 107 ALA A O 1
ATOM 839 N N . ARG A 1 108 ? -22.376 6.249 15.802 1.00 88.31 108 ARG A N 1
ATOM 840 C CA . ARG A 1 108 ? -22.197 6.843 17.138 1.00 88.31 108 ARG A CA 1
ATOM 841 C C . ARG A 1 108 ? -23.467 6.801 17.989 1.00 88.31 108 ARG A C 1
ATOM 843 O O . ARG A 1 108 ? -23.361 6.718 19.211 1.00 88.31 108 ARG A O 1
ATOM 850 N N . ILE A 1 109 ? -24.642 6.895 17.365 1.00 87.81 109 ILE A N 1
ATOM 851 C CA . ILE A 1 109 ? -25.945 6.870 18.046 1.00 87.81 109 ILE A CA 1
ATOM 852 C C . ILE A 1 109 ? -26.364 5.432 18.374 1.00 87.81 109 ILE A C 1
ATOM 854 O O . ILE A 1 109 ? -26.776 5.148 19.496 1.00 87.81 109 ILE A O 1
ATOM 858 N N . GLU A 1 110 ? -26.259 4.524 17.407 1.00 88.62 110 GLU A N 1
ATOM 859 C CA . GLU A 1 110 ? -26.779 3.157 17.505 1.00 88.62 110 GLU A CA 1
ATOM 860 C C . GLU A 1 110 ? -25.817 2.188 18.203 1.00 88.62 110 GLU A C 1
ATOM 862 O O . GLU A 1 110 ? -26.238 1.123 18.654 1.00 88.62 110 GLU A O 1
ATOM 867 N N . SER A 1 111 ? -24.531 2.534 18.319 1.00 88.75 111 SER A N 1
ATOM 868 C CA . SER A 1 111 ? -23.521 1.659 18.911 1.00 88.75 111 SER A CA 1
ATOM 869 C C . SER A 1 111 ? -22.672 2.376 19.961 1.00 88.75 111 SER A C 1
ATOM 871 O O . SER A 1 111 ? -21.772 3.162 19.662 1.00 88.75 111 SER A O 1
ATOM 873 N N . SER A 1 112 ? -22.893 2.026 21.230 1.00 89.19 112 SER A N 1
ATOM 874 C CA . SER A 1 112 ? -21.997 2.417 22.327 1.00 89.19 112 SER A CA 1
ATOM 875 C C . SER A 1 112 ? -20.596 1.802 22.183 1.00 89.19 112 SER A C 1
ATOM 877 O O . SER A 1 112 ? -19.603 2.414 22.589 1.00 89.19 112 SER A O 1
ATOM 879 N N . GLU A 1 113 ? -20.501 0.621 21.561 1.00 91.31 113 GLU A N 1
ATOM 880 C CA . GLU A 1 113 ? -19.231 -0.023 21.214 1.00 91.31 113 GLU A CA 1
ATOM 881 C C . GLU A 1 113 ? -18.436 0.830 20.221 1.00 91.31 113 GLU A C 1
ATOM 883 O O . GLU A 1 113 ? -17.251 1.071 20.443 1.00 91.31 113 GLU A O 1
ATOM 888 N N . PHE A 1 114 ? -19.082 1.349 19.172 1.00 90.12 114 PHE A N 1
ATOM 889 C CA . PHE A 1 114 ? -18.439 2.237 18.206 1.00 90.12 114 PHE A CA 1
ATOM 890 C C . PHE A 1 114 ? -17.814 3.449 18.888 1.00 90.12 114 PHE A C 1
ATOM 892 O O . PHE A 1 114 ? -16.648 3.745 18.648 1.00 90.12 114 PHE A O 1
ATOM 899 N N . LYS A 1 115 ? -18.562 4.118 19.772 1.00 88.00 115 LYS A N 1
ATOM 900 C CA . LYS A 1 115 ? -18.069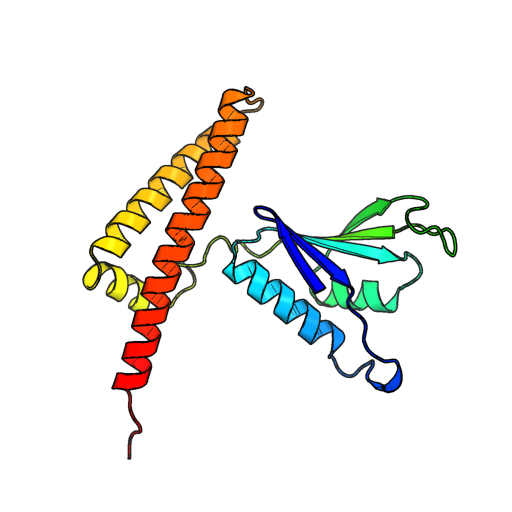 5.295 20.496 1.00 88.00 115 LYS A CA 1
ATOM 901 C C . LYS A 1 115 ? -16.844 4.959 21.351 1.00 88.00 115 LYS A C 1
ATOM 903 O O . LYS A 1 115 ? -15.843 5.663 21.307 1.00 88.00 115 LYS A O 1
ATOM 908 N N . THR A 1 116 ? -16.889 3.827 22.052 1.00 91.31 116 THR A N 1
ATOM 909 C CA . THR A 1 116 ? -15.761 3.340 22.862 1.00 91.31 116 THR A CA 1
ATOM 910 C C . THR A 1 116 ? -14.525 3.058 22.000 1.00 91.31 116 THR A C 1
ATOM 912 O O . THR A 1 116 ? -13.401 3.380 22.387 1.00 91.31 116 THR A O 1
ATOM 915 N N . LEU A 1 117 ? -14.716 2.461 20.821 1.00 89.31 117 LEU A N 1
ATOM 916 C CA . LEU A 1 117 ? -13.633 2.189 19.878 1.00 89.31 117 LEU A CA 1
ATOM 917 C C . LEU A 1 117 ? -13.076 3.471 19.245 1.00 89.31 117 LEU A C 1
ATOM 919 O O . LEU A 1 117 ? -11.864 3.556 19.050 1.00 89.31 117 LEU A O 1
ATOM 923 N N . GLU A 1 118 ? -13.930 4.451 18.945 1.00 85.62 118 GLU A N 1
ATOM 924 C CA . GLU A 1 118 ? -13.549 5.757 18.396 1.00 85.62 118 GLU A CA 1
ATOM 925 C C . GLU A 1 118 ? -12.681 6.525 19.403 1.00 85.62 118 GLU A C 1
ATOM 927 O O . GLU A 1 118 ? -11.565 6.934 19.072 1.00 85.62 118 GLU A O 1
ATOM 932 N N . ASP A 1 119 ? -13.120 6.602 20.661 1.00 87.38 119 ASP A N 1
ATOM 933 C CA . ASP A 1 119 ? -12.364 7.222 21.754 1.00 87.38 119 ASP A CA 1
ATOM 934 C C . ASP A 1 119 ? -11.006 6.525 21.968 1.00 87.38 119 ASP A C 1
ATOM 936 O O . ASP A 1 119 ? -9.960 7.178 22.067 1.00 87.38 119 ASP A O 1
ATOM 940 N N . ALA A 1 120 ? -10.990 5.186 21.973 1.00 88.56 120 ALA A N 1
ATOM 941 C CA . ALA A 1 120 ? -9.757 4.408 22.085 1.00 88.56 120 ALA A CA 1
ATOM 942 C C . ALA A 1 120 ? -8.804 4.663 20.904 1.00 88.56 120 ALA A C 1
ATOM 944 O O . ALA A 1 120 ? -7.596 4.826 21.099 1.00 88.56 120 ALA A O 1
ATOM 945 N N . HIS A 1 121 ? -9.331 4.736 19.679 1.00 83.94 121 HIS A N 1
ATOM 946 C CA . HIS A 1 121 ? -8.543 5.009 18.481 1.00 83.94 121 HIS A CA 1
ATOM 947 C C . HIS A 1 121 ? -7.894 6.398 18.529 1.00 83.94 121 HIS A C 1
ATOM 949 O O . HIS A 1 121 ? -6.704 6.529 18.220 1.00 83.94 121 HIS A O 1
ATOM 955 N N . HIS A 1 122 ? -8.642 7.417 18.962 1.00 82.81 122 HIS A N 1
ATOM 956 C CA . HIS A 1 122 ? -8.127 8.772 19.154 1.00 82.81 122 HIS A CA 1
ATOM 957 C C . HIS A 1 122 ? -7.043 8.831 20.236 1.00 82.81 122 HIS A C 1
ATOM 959 O O . HIS A 1 122 ? -5.997 9.451 20.026 1.00 82.81 122 HIS A O 1
ATOM 965 N N . GLY A 1 123 ? -7.237 8.131 21.358 1.00 86.62 123 GLY A N 1
ATOM 966 C CA . GLY A 1 123 ? -6.227 8.032 22.415 1.00 86.62 123 GLY A CA 1
ATOM 967 C C . GLY A 1 123 ? -4.916 7.411 21.922 1.00 86.62 123 GLY A C 1
ATOM 968 O O . GLY A 1 123 ? -3.832 7.937 22.183 1.00 86.62 123 GLY A O 1
ATOM 969 N N . LEU A 1 124 ? -5.002 6.327 21.149 1.00 84.50 124 LEU A N 1
ATOM 970 C CA . LEU A 1 124 ? -3.840 5.678 20.537 1.00 84.50 124 LEU A CA 1
ATOM 971 C C . LEU A 1 124 ? -3.161 6.567 19.481 1.00 84.50 124 LEU A C 1
ATOM 973 O O . LEU A 1 124 ? -1.936 6.562 19.358 1.00 84.50 124 LEU A O 1
ATOM 977 N N . GLU A 1 125 ? -3.926 7.356 18.722 1.00 80.94 125 GLU A N 1
ATOM 978 C CA . GLU A 1 125 ? -3.377 8.315 17.759 1.00 80.94 125 GLU A CA 1
ATOM 979 C C . GLU A 1 125 ? -2.565 9.422 18.428 1.00 80.94 125 GLU A C 1
ATOM 981 O O . GLU A 1 125 ? -1.474 9.745 17.955 1.00 80.94 125 GLU A O 1
ATOM 986 N N . ALA A 1 126 ? -3.059 9.957 19.545 1.00 81.62 126 ALA A N 1
ATOM 987 C CA . ALA A 1 126 ? -2.339 10.951 20.328 1.00 81.62 126 ALA A CA 1
ATOM 988 C C . ALA A 1 126 ? -1.001 10.394 20.845 1.00 81.62 126 ALA A C 1
ATOM 990 O O . ALA A 1 126 ? 0.036 11.039 20.681 1.00 81.62 126 ALA A O 1
ATOM 991 N N . GLN A 1 127 ? -0.997 9.166 21.378 1.00 87.06 127 GLN A N 1
ATOM 992 C CA . GLN A 1 127 ? 0.230 8.498 21.834 1.00 87.06 127 GLN A CA 1
ATOM 993 C C . GLN A 1 127 ? 1.220 8.255 20.687 1.00 87.06 127 GLN A C 1
ATOM 995 O O . GLN A 1 127 ? 2.412 8.531 20.819 1.00 87.06 127 GLN A O 1
ATOM 1000 N N . LEU A 1 128 ? 0.733 7.776 19.536 1.00 82.50 128 LEU A N 1
ATOM 1001 C CA . LEU A 1 128 ? 1.571 7.546 18.358 1.00 82.50 128 LEU A CA 1
ATOM 1002 C C . LEU A 1 128 ? 2.169 8.853 17.819 1.00 82.50 128 LEU A C 1
ATOM 1004 O O . LEU A 1 128 ? 3.327 8.875 17.404 1.00 82.50 128 LEU A O 1
ATOM 1008 N N . SER A 1 129 ? 1.386 9.934 17.821 1.00 77.31 129 SER A N 1
ATOM 1009 C CA . SER A 1 129 ? 1.839 11.273 17.435 1.00 77.31 129 SER A CA 1
ATOM 1010 C C . SER A 1 129 ? 2.975 11.748 18.338 1.00 77.31 129 SER A C 1
ATOM 1012 O O . SER A 1 129 ? 3.993 12.222 17.840 1.00 77.31 129 SER A O 1
ATOM 1014 N N . GLU A 1 130 ? 2.850 11.541 19.649 1.00 86.38 130 GLU A N 1
ATOM 1015 C CA . GLU A 1 130 ? 3.881 11.929 20.609 1.00 86.38 130 GLU A CA 1
ATOM 1016 C C . GLU A 1 130 ? 5.182 11.141 20.423 1.00 86.38 130 GLU A C 1
ATOM 1018 O O . GLU A 1 130 ? 6.260 11.731 20.383 1.00 86.38 130 GLU A O 1
ATOM 1023 N N . LEU A 1 131 ? 5.096 9.826 20.196 1.00 82.88 131 LEU A N 1
ATOM 1024 C CA . LEU A 1 131 ? 6.270 9.012 19.865 1.00 82.88 131 LEU A CA 1
ATOM 1025 C C . LEU A 1 131 ? 6.912 9.444 18.538 1.00 82.88 131 LEU A C 1
ATOM 1027 O O . LEU A 1 131 ? 8.132 9.472 18.422 1.00 82.88 131 LEU A O 1
ATOM 1031 N N . ASN A 1 132 ? 6.119 9.825 17.536 1.00 76.62 132 ASN A N 1
ATOM 1032 C CA . ASN A 1 132 ? 6.641 10.255 16.236 1.00 76.62 132 ASN A CA 1
ATOM 1033 C C . ASN A 1 132 ? 7.345 11.618 16.259 1.00 76.62 132 ASN A C 1
ATOM 1035 O O . ASN A 1 132 ? 8.149 11.880 15.368 1.00 76.62 132 ASN A O 1
ATOM 1039 N N . LYS A 1 133 ? 7.061 12.482 17.240 1.00 86.00 133 LYS A N 1
ATOM 1040 C CA . LYS A 1 133 ? 7.783 13.756 17.404 1.00 86.00 133 LYS A CA 1
ATOM 1041 C C . LYS A 1 133 ? 9.208 13.565 17.925 1.00 86.00 133 LYS A C 1
ATOM 1043 O O . LYS A 1 133 ? 10.015 14.484 17.825 1.00 86.00 133 LYS A O 1
ATOM 1048 N N . ARG A 1 134 ? 9.525 12.405 18.504 1.00 84.56 134 ARG A N 1
ATOM 1049 C CA . ARG A 1 134 ? 10.843 12.141 19.087 1.00 84.56 134 ARG A CA 1
ATOM 1050 C C . ARG A 1 134 ? 11.865 11.838 17.995 1.00 84.56 134 ARG A C 1
ATOM 1052 O O . ARG A 1 134 ? 11.611 11.043 17.097 1.00 84.56 134 ARG A O 1
ATOM 1059 N N . HIS A 1 135 ? 13.046 12.447 18.103 1.00 79.56 135 HIS A N 1
ATOM 1060 C CA . HIS A 1 135 ? 14.152 12.218 17.165 1.00 79.56 135 HIS A CA 1
ATOM 1061 C C . HIS A 1 135 ? 14.801 10.838 17.313 1.00 79.56 135 HIS A C 1
ATOM 1063 O O . HIS A 1 135 ? 15.364 10.321 16.351 1.00 79.56 135 HIS A O 1
ATOM 1069 N N . PHE A 1 136 ? 14.724 10.248 18.504 1.00 86.12 136 PHE A N 1
ATOM 1070 C CA . PHE A 1 136 ? 15.241 8.920 18.804 1.00 86.12 136 PHE A CA 1
ATOM 1071 C C . PHE A 1 136 ? 14.264 8.205 19.737 1.00 86.12 136 PHE A C 1
ATOM 1073 O O . PHE A 1 136 ? 13.684 8.845 20.616 1.00 86.12 136 PHE A O 1
ATOM 1080 N N . LEU A 1 137 ? 14.080 6.903 19.526 1.00 84.50 137 LEU A N 1
ATOM 1081 C CA . LEU A 1 137 ? 13.234 6.044 20.350 1.00 84.50 137 LEU A CA 1
ATOM 1082 C C . LEU A 1 137 ? 14.103 4.989 21.026 1.00 84.50 137 LEU A C 1
ATOM 1084 O O . LEU A 1 137 ? 15.030 4.455 20.417 1.00 84.50 137 LEU A O 1
ATOM 1088 N N . THR A 1 138 ? 13.797 4.674 22.279 1.00 93.56 138 THR A N 1
ATOM 1089 C CA . THR A 1 138 ? 14.377 3.496 22.936 1.00 93.56 138 THR A CA 1
ATOM 1090 C C . THR A 1 138 ? 13.786 2.209 22.343 1.00 93.56 138 THR A C 1
ATOM 1092 O O . THR A 1 138 ? 12.735 2.231 21.700 1.00 93.56 138 THR A O 1
ATOM 1095 N N . ALA A 1 139 ? 14.422 1.055 22.575 1.00 90.38 139 ALA A N 1
ATOM 1096 C CA . ALA A 1 139 ? 13.884 -0.235 22.124 1.00 90.38 139 ALA A CA 1
ATOM 1097 C C . ALA A 1 139 ? 12.476 -0.519 22.694 1.00 90.38 139 ALA A C 1
ATOM 1099 O O . ALA A 1 139 ? 11.612 -1.055 21.997 1.00 90.38 139 ALA A O 1
ATOM 1100 N N . GLU A 1 140 ? 12.228 -0.109 23.941 1.00 91.38 140 GLU A N 1
ATOM 1101 C CA . GLU A 1 140 ? 10.912 -0.204 24.582 1.00 91.38 140 GLU A CA 1
ATOM 1102 C C . GLU A 1 140 ? 9.882 0.688 23.880 1.00 91.38 140 GLU A C 1
ATOM 1104 O O . GLU A 1 140 ? 8.764 0.253 23.609 1.00 91.38 140 GLU A O 1
ATOM 1109 N N . GLU A 1 141 ? 10.265 1.909 23.507 1.00 89.31 141 GLU A N 1
ATOM 1110 C CA . GLU A 1 141 ? 9.396 2.852 22.799 1.00 89.31 141 GLU A CA 1
ATOM 1111 C C . GLU A 1 141 ? 9.112 2.421 21.357 1.00 89.31 141 GLU A C 1
ATOM 1113 O O . GLU A 1 141 ? 8.002 2.617 20.861 1.00 89.31 141 GLU A O 1
ATOM 1118 N N . GLU A 1 142 ? 10.066 1.783 20.677 1.00 82.38 142 GLU A N 1
ATOM 1119 C CA . GLU A 1 142 ? 9.819 1.148 19.380 1.00 82.38 142 GLU A CA 1
ATOM 1120 C C . GLU A 1 142 ? 8.819 -0.008 19.498 1.00 82.38 142 GLU A C 1
ATOM 1122 O O . GLU A 1 142 ? 7.923 -0.151 18.658 1.00 82.38 142 GLU A O 1
ATOM 1127 N N . GLN A 1 143 ? 8.942 -0.829 20.544 1.00 85.88 143 GLN A N 1
ATOM 1128 C CA . GLN A 1 143 ? 7.998 -1.909 20.815 1.00 85.88 143 GLN A CA 1
ATOM 1129 C C . GLN A 1 143 ? 6.611 -1.357 21.171 1.00 85.88 143 GLN A C 1
ATOM 1131 O O . GLN A 1 143 ? 5.603 -1.853 20.659 1.00 85.88 143 GLN A O 1
ATOM 1136 N N . GLN A 1 144 ? 6.549 -0.296 21.976 1.00 88.50 144 GLN A N 1
ATOM 1137 C CA . GLN A 1 144 ? 5.316 0.414 22.304 1.00 88.50 144 GLN A CA 1
ATOM 1138 C C . GLN A 1 144 ? 4.675 1.013 21.050 1.00 88.50 144 GLN A C 1
ATOM 1140 O O . GLN A 1 144 ? 3.481 0.832 20.827 1.00 88.50 144 GLN A O 1
ATOM 1145 N N . LYS A 1 145 ? 5.457 1.663 20.185 1.00 80.81 145 LYS A N 1
ATOM 1146 C CA . LYS A 1 145 ? 4.987 2.209 18.908 1.00 80.81 145 LYS A CA 1
ATOM 1147 C C . LYS A 1 145 ? 4.357 1.125 18.036 1.00 80.81 145 LYS A C 1
ATOM 1149 O O . LYS A 1 145 ? 3.245 1.314 17.547 1.00 80.81 145 LYS A O 1
ATOM 1154 N N . LYS A 1 146 ? 5.021 -0.027 17.895 1.00 76.88 146 LYS A N 1
ATOM 1155 C CA . LYS A 1 146 ? 4.480 -1.186 17.162 1.00 76.88 146 LYS A CA 1
ATOM 1156 C C . LYS A 1 146 ? 3.184 -1.703 17.785 1.00 76.88 146 LYS A C 1
ATOM 1158 O O . LYS A 1 146 ? 2.245 -2.014 17.057 1.00 76.88 146 LYS A O 1
ATOM 1163 N N . ARG A 1 147 ? 3.111 -1.772 19.119 1.00 85.06 147 ARG A N 1
ATOM 1164 C CA . ARG A 1 147 ? 1.904 -2.188 19.848 1.00 85.06 147 ARG A CA 1
ATOM 1165 C C . ARG A 1 147 ? 0.741 -1.229 19.597 1.00 85.06 147 ARG A C 1
ATOM 1167 O O . ARG A 1 147 ? -0.330 -1.677 19.212 1.00 85.06 147 ARG A O 1
ATOM 1174 N N . ILE A 1 148 ? 0.981 0.077 19.711 1.00 82.50 148 ILE A N 1
ATOM 1175 C CA . ILE A 1 148 ? -0.013 1.120 19.431 1.00 82.50 148 ILE A CA 1
ATOM 1176 C C . ILE A 1 148 ? -0.507 1.016 17.987 1.00 82.50 148 ILE A C 1
ATOM 1178 O O . ILE A 1 148 ? -1.708 1.074 17.749 1.00 82.50 148 ILE A O 1
ATOM 1182 N N . GLN A 1 149 ? 0.391 0.829 17.018 1.00 74.94 149 GLN A N 1
ATOM 1183 C CA . GLN A 1 149 ? 0.008 0.644 15.616 1.00 74.94 149 GLN A CA 1
ATOM 1184 C C . GLN A 1 149 ? -0.879 -0.592 15.418 1.00 74.94 149 GLN A C 1
ATOM 1186 O O . GLN A 1 149 ? -1.881 -0.519 14.707 1.00 74.94 149 GLN A O 1
ATOM 1191 N N . PHE A 1 150 ? -0.549 -1.705 16.076 1.00 78.75 150 PHE A N 1
ATOM 1192 C CA . PHE A 1 150 ? -1.355 -2.923 16.039 1.00 78.75 150 PHE A CA 1
ATOM 1193 C C . PHE A 1 150 ? -2.750 -2.710 16.649 1.00 78.75 150 PHE A C 1
ATOM 1195 O O . PHE A 1 150 ? -3.757 -3.068 16.039 1.00 78.75 150 PHE A 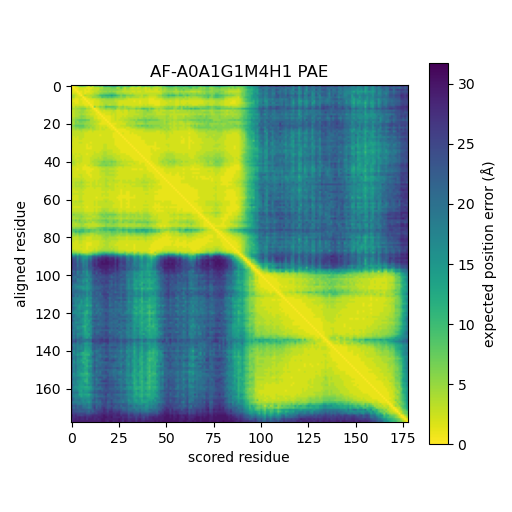O 1
ATOM 1202 N N . ASP A 1 151 ? -2.830 -2.060 17.809 1.00 81.06 151 ASP A N 1
ATOM 1203 C CA . ASP A 1 151 ? -4.101 -1.793 18.489 1.00 81.06 151 ASP A CA 1
ATOM 1204 C C . ASP A 1 151 ? -4.951 -0.758 17.720 1.00 81.06 151 ASP A C 1
ATOM 1206 O O . ASP A 1 151 ? -6.176 -0.891 17.631 1.00 81.06 151 ASP A O 1
ATOM 1210 N N . LYS A 1 152 ? -4.319 0.238 17.076 1.00 83.44 152 LYS A N 1
ATOM 1211 C CA . LYS A 1 152 ? -4.991 1.172 16.152 1.00 83.44 152 LYS A CA 1
ATOM 1212 C C . LYS A 1 152 ? -5.613 0.443 14.965 1.00 83.44 152 LYS A C 1
ATOM 1214 O O . LYS A 1 152 ? -6.726 0.783 14.568 1.00 83.44 152 LYS A O 1
ATOM 1219 N N . LEU A 1 153 ? -4.902 -0.530 14.397 1.00 74.44 153 LEU A N 1
ATOM 1220 C CA . LEU A 1 153 ? -5.414 -1.345 13.300 1.00 74.44 153 LEU A CA 1
ATOM 1221 C C . LEU A 1 153 ? -6.631 -2.156 13.762 1.00 74.44 153 LEU A C 1
ATOM 1223 O O . LEU A 1 153 ? -7.693 -2.072 13.150 1.00 74.44 153 LEU A O 1
ATOM 1227 N N . ALA A 1 154 ? -6.514 -2.850 14.896 1.00 77.44 154 ALA A N 1
ATOM 1228 C CA . ALA A 1 154 ? -7.590 -3.674 15.441 1.00 77.44 154 ALA A CA 1
ATOM 1229 C C . ALA A 1 154 ? -8.854 -2.864 15.791 1.00 77.44 154 ALA A C 1
ATOM 1231 O O . ALA A 1 154 ? -9.965 -3.270 15.448 1.00 77.44 154 ALA A O 1
ATOM 1232 N N . THR A 1 155 ? -8.702 -1.717 16.464 1.00 81.06 155 THR A N 1
ATOM 1233 C CA . THR A 1 155 ? -9.831 -0.825 16.804 1.00 81.06 155 THR A CA 1
ATOM 1234 C C . THR A 1 155 ? -10.540 -0.326 15.555 1.00 81.06 155 THR A C 1
ATOM 1236 O O . THR A 1 155 ? -11.767 -0.366 15.475 1.00 81.06 155 THR A O 1
ATOM 1239 N N . ARG A 1 156 ? -9.773 0.079 14.543 1.00 76.00 156 ARG A N 1
ATOM 1240 C CA . ARG A 1 156 ? -10.328 0.562 13.286 1.00 76.00 156 ARG A CA 1
ATOM 1241 C C . ARG A 1 156 ? -11.044 -0.532 12.497 1.00 76.00 156 ARG A C 1
ATOM 1243 O O . ARG A 1 156 ? -12.125 -0.277 11.977 1.00 76.00 156 ARG A O 1
ATOM 1250 N N . ASP A 1 157 ? -10.494 -1.741 12.428 1.00 75.94 157 ASP A N 1
ATOM 1251 C CA . ASP A 1 157 ? -11.122 -2.851 11.704 1.00 75.94 157 ASP A CA 1
ATOM 1252 C C . ASP A 1 157 ? -12.476 -3.241 12.328 1.00 75.94 157 ASP A C 1
ATOM 1254 O O . ASP A 1 157 ? -13.437 -3.514 11.600 1.00 75.94 157 ASP A O 1
ATOM 1258 N N . LYS A 1 158 ? -12.585 -3.184 13.665 1.00 83.31 158 LYS A N 1
ATOM 1259 C CA . LYS A 1 158 ? -13.856 -3.358 14.390 1.00 83.31 158 LYS A CA 1
ATOM 1260 C C . LYS A 1 158 ? -14.860 -2.256 14.062 1.00 83.31 158 LYS A C 1
ATOM 1262 O O . LYS A 1 158 ? -15.996 -2.552 13.705 1.00 83.31 158 LYS A O 1
ATOM 1267 N N . MET A 1 159 ? -14.435 -0.995 14.115 1.00 83.94 159 MET A N 1
ATOM 1268 C CA . MET A 1 159 ? -15.291 0.136 13.753 1.00 83.94 159 MET A CA 1
ATOM 1269 C C . MET A 1 159 ? -15.799 0.033 12.304 1.00 83.94 159 MET A C 1
ATOM 1271 O O . MET A 1 159 ? -16.993 0.184 12.050 1.00 83.94 159 MET A O 1
ATOM 1275 N N . ALA A 1 160 ? -14.928 -0.333 11.359 1.00 78.06 160 ALA A N 1
ATOM 1276 C CA . ALA A 1 160 ? -15.305 -0.547 9.963 1.00 78.06 160 ALA A CA 1
ATOM 1277 C C . ALA A 1 160 ? -16.290 -1.720 9.790 1.00 78.06 160 ALA A C 1
ATOM 1279 O O . ALA A 1 160 ? -17.133 -1.704 8.893 1.00 78.06 160 ALA A O 1
ATOM 1280 N N . ALA A 1 161 ? -16.210 -2.762 10.625 1.00 80.62 161 ALA A N 1
ATOM 1281 C CA . ALA A 1 161 ? -17.200 -3.839 10.634 1.00 80.62 161 ALA A CA 1
ATOM 1282 C C . ALA A 1 161 ? -18.590 -3.337 11.065 1.00 80.62 161 ALA A C 1
ATOM 1284 O O . ALA A 1 161 ? -19.572 -3.666 10.400 1.00 80.62 161 ALA A O 1
ATOM 1285 N N . ILE A 1 162 ? -18.662 -2.486 12.095 1.00 86.19 162 ILE A N 1
ATOM 1286 C CA . ILE A 1 162 ? -19.917 -1.865 12.553 1.00 86.19 162 ILE A CA 1
ATOM 1287 C C . ILE A 1 162 ? -20.532 -1.018 11.432 1.00 86.19 162 ILE A C 1
ATOM 1289 O O . ILE A 1 162 ? -21.693 -1.210 11.076 1.00 86.19 162 ILE A O 1
ATOM 1293 N N . VAL A 1 163 ? -19.742 -0.144 10.800 1.00 83.44 163 VAL A N 1
ATOM 1294 C CA . VAL A 1 163 ? -20.213 0.691 9.679 1.00 83.44 163 VAL A CA 1
ATOM 1295 C C . VAL A 1 163 ? -20.734 -0.155 8.516 1.00 83.44 163 VAL A C 1
ATOM 1297 O O . VAL A 1 163 ? -21.787 0.143 7.947 1.00 83.44 163 VAL A O 1
ATOM 1300 N N . ARG A 1 164 ? -20.028 -1.236 8.159 1.00 81.50 164 ARG A N 1
ATOM 1301 C CA . ARG A 1 164 ? -20.462 -2.153 7.095 1.00 81.50 164 ARG A CA 1
ATOM 1302 C C . ARG A 1 164 ? -21.786 -2.838 7.428 1.00 81.50 164 ARG A C 1
ATOM 1304 O O . ARG A 1 164 ? -22.642 -2.919 6.549 1.00 81.50 164 ARG A O 1
ATOM 1311 N N . ALA A 1 165 ? -21.977 -3.281 8.669 1.00 83.38 165 ALA A N 1
ATOM 1312 C CA . ALA A 1 165 ? -23.233 -3.885 9.108 1.00 83.38 165 ALA A CA 1
ATOM 1313 C C . ALA A 1 165 ? -24.405 -2.891 9.012 1.00 83.38 165 ALA A C 1
ATOM 1315 O O . ALA A 1 165 ? -25.463 -3.226 8.479 1.00 83.38 165 ALA A O 1
ATOM 1316 N N . LEU A 1 166 ? -24.194 -1.636 9.424 1.00 83.69 166 LEU A N 1
ATOM 1317 C CA . LEU A 1 166 ? -25.207 -0.577 9.328 1.00 83.69 166 LEU A CA 1
ATOM 1318 C C . LEU A 1 166 ? -25.611 -0.286 7.878 1.00 83.69 166 LEU A C 1
ATOM 1320 O O . LEU A 1 166 ? -26.797 -0.184 7.559 1.00 83.69 166 LEU A O 1
ATOM 1324 N N . LYS A 1 167 ? -24.635 -0.223 6.968 1.00 80.94 167 LYS A N 1
ATOM 1325 C CA . LYS A 1 167 ? -24.885 -0.061 5.527 1.00 80.94 167 LYS A CA 1
ATOM 1326 C C . LYS A 1 167 ? -25.718 -1.200 4.942 1.00 80.94 167 LYS A C 1
ATOM 1328 O O . LYS A 1 167 ? -26.638 -0.949 4.160 1.00 80.94 167 LYS A O 1
ATOM 1333 N N . GLN A 1 168 ? -25.403 -2.441 5.310 1.00 79.88 168 GLN A N 1
ATOM 1334 C CA . GLN A 1 168 ? -26.136 -3.621 4.847 1.00 79.88 168 GLN A CA 1
ATOM 1335 C C . GLN A 1 168 ? -27.587 -3.596 5.335 1.00 79.88 168 GLN A C 1
ATOM 1337 O O . GLN A 1 168 ? -28.499 -3.746 4.522 1.00 79.88 168 GLN A O 1
ATOM 1342 N N . ASN A 1 169 ? -27.810 -3.296 6.618 1.00 81.12 169 ASN A N 1
ATOM 1343 C CA . ASN A 1 169 ? -29.153 -3.175 7.191 1.00 81.12 169 ASN A CA 1
ATOM 1344 C C . ASN A 1 169 ? -29.987 -2.099 6.487 1.00 81.12 169 ASN A C 1
ATOM 1346 O O . ASN A 1 169 ? -31.157 -2.318 6.183 1.00 81.12 169 ASN A O 1
ATOM 1350 N N . ARG A 1 170 ? -29.379 -0.955 6.157 1.00 74.19 170 ARG A N 1
ATOM 1351 C CA . ARG A 1 170 ? -30.072 0.144 5.474 1.00 74.19 170 ARG A CA 1
ATOM 1352 C C . ARG A 1 170 ? -30.410 -0.179 4.018 1.00 74.19 170 ARG A C 1
ATOM 1354 O O . ARG A 1 170 ? -31.474 0.198 3.541 1.00 74.19 170 ARG A O 1
ATOM 1361 N N . THR A 1 171 ? -29.535 -0.914 3.331 1.00 70.56 171 THR A N 1
ATOM 1362 C CA . THR A 1 171 ? -29.785 -1.385 1.958 1.00 70.56 171 THR A CA 1
ATOM 1363 C C . THR A 1 171 ? -30.927 -2.407 1.928 1.00 70.56 171 THR A C 1
ATOM 1365 O O . THR A 1 171 ? -31.758 -2.370 1.028 1.00 70.56 171 THR A O 1
ATOM 1368 N N . LEU A 1 172 ? -31.008 -3.277 2.941 1.00 62.97 172 LEU A N 1
ATOM 1369 C CA . LEU A 1 172 ? -32.103 -4.238 3.116 1.00 62.97 172 LEU A CA 1
ATOM 1370 C C . LEU A 1 172 ? -33.429 -3.561 3.507 1.00 62.97 172 LEU A C 1
ATOM 1372 O O . LEU A 1 172 ? -34.488 -3.995 3.061 1.00 62.97 172 LEU A O 1
ATOM 1376 N N . ALA A 1 173 ? -33.380 -2.490 4.305 1.00 60.38 173 ALA A N 1
ATOM 1377 C CA . ALA A 1 173 ? -34.558 -1.709 4.687 1.00 60.38 173 ALA A CA 1
ATOM 1378 C C . ALA A 1 173 ? -35.114 -0.848 3.536 1.00 60.38 173 ALA A C 1
ATOM 1380 O O . ALA A 1 173 ? -36.306 -0.555 3.512 1.00 60.38 173 ALA A O 1
ATOM 1381 N N . ALA A 1 174 ? -34.279 -0.478 2.562 1.00 60.09 174 ALA A N 1
ATOM 1382 C CA . ALA A 1 174 ? -34.661 0.280 1.368 1.00 60.09 174 ALA A CA 1
ATOM 1383 C C . ALA A 1 174 ? -35.156 -0.612 0.204 1.00 60.09 174 ALA A C 1
ATOM 1385 O O . ALA A 1 174 ? -34.928 -0.280 -0.959 1.00 60.09 174 ALA A O 1
ATOM 1386 N N . GLY A 1 175 ? -35.798 -1.752 0.507 1.00 44.00 175 GLY A N 1
ATOM 1387 C CA . GLY A 1 175 ? -36.343 -2.701 -0.478 1.00 44.00 175 GLY A CA 1
ATOM 1388 C C . GLY A 1 175 ? -37.180 -2.038 -1.589 1.00 44.00 175 GLY A C 1
ATOM 1389 O O . GLY A 1 175 ? -37.674 -0.925 -1.410 1.00 44.00 175 GLY A O 1
ATOM 1390 N N . PRO A 1 176 ? -37.308 -2.702 -2.756 1.00 48.50 176 PRO A N 1
ATOM 1391 C CA . PRO A 1 176 ? -37.546 -2.057 -4.043 1.00 48.50 176 PRO A CA 1
ATOM 1392 C C . PRO A 1 176 ? -38.813 -1.206 -4.003 1.00 48.50 176 PRO A C 1
ATOM 1394 O O . PRO A 1 176 ? -39.899 -1.723 -3.744 1.00 48.50 176 PRO A O 1
ATOM 1397 N N . SER A 1 177 ? -38.665 0.093 -4.278 1.00 45.53 177 SER A N 1
ATOM 1398 C CA . SER A 1 177 ? -39.805 0.922 -4.661 1.00 45.53 177 SER A CA 1
ATOM 1399 C C . SER A 1 177 ? -40.464 0.241 -5.859 1.00 45.53 177 SER A C 1
ATOM 1401 O O . SER A 1 177 ? -39.830 0.104 -6.908 1.00 45.53 177 SER A O 1
ATOM 1403 N N . ALA A 1 178 ? -41.681 -0.258 -5.638 1.00 39.09 178 ALA A N 1
ATOM 1404 C CA . ALA A 1 178 ? -42.573 -0.756 -6.676 1.00 39.09 178 ALA A CA 1
ATOM 1405 C C . ALA A 1 178 ? -42.899 0.342 -7.698 1.00 39.09 178 ALA A C 1
ATOM 1407 O O . ALA A 1 178 ? -42.803 1.540 -7.329 1.00 39.09 178 ALA A O 1
#

pLDDT: mean 83.61, std 12.74, range [39.09, 97.0]

Solvent-accessible surface area (backbone atoms only — not comparable to full-atom values): 9987 Å² total; per-residue (Å²): 88,69,54,75,59,85,47,31,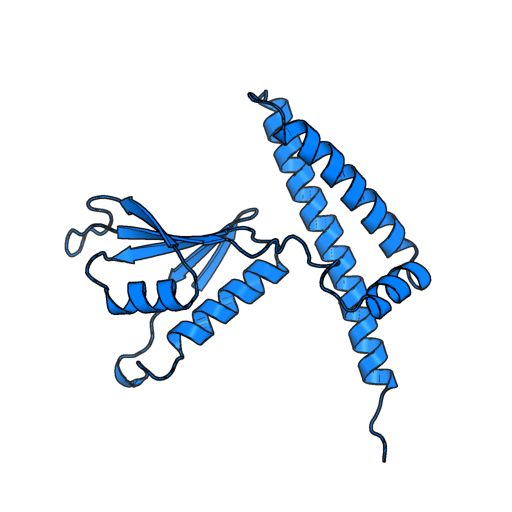25,42,50,71,56,84,85,68,60,81,93,58,54,96,68,56,55,70,58,51,55,50,49,51,52,50,50,56,29,34,79,66,38,17,41,33,37,38,35,70,41,56,64,85,43,55,69,59,51,53,53,40,43,75,72,60,32,41,84,73,50,73,42,80,62,65,37,79,83,71,72,32,37,25,36,32,32,37,27,74,41,76,76,22,78,42,68,58,83,74,49,62,68,69,57,54,52,45,40,52,71,79,25,71,64,43,44,54,37,50,55,50,38,52,56,42,48,54,53,49,52,57,59,66,72,48,94,73,72,53,74,68,49,50,52,47,49,52,48,43,54,51,52,42,50,53,37,47,54,52,46,39,50,53,51,50,51,52,52,52,53,52,58,64,72,61,55,81,83,125

Secondary structure (DSSP, 8-state):
-EEEETTEEEE------GGGTTSSHHHHHHHHHHHHHHHTT-SEEEEEEETT-HHHHHHHHHTTPEEEEEEEEEEETTEEEEEEEEEE-TTTT-SSTTS-HHHHHHHHHH-HHHHHHHHHHHHHHHHHHHHHT-SS--HHHHHHHHHHHHHHHHHHHHHHHHHHHHHHHHHHHT----

Nearest PDB structures (foldseek):
  2cnt-assembly4_D  TM=9.281E-01  e=3.421E-08  Salmonella enterica subsp. enterica serovar Typhimurium str. LT2
  5isv-assembly2_B  TM=9.087E-01  e=4.314E-08  Escherichia coli O157:H7
  4pv6-assembly8_N  TM=9.502E-01  e=2.397E-05  Thermoplasma volcanium GSS1
  8osp-assembly2_C  TM=8.941E-01  e=2.540E-05  Lactobacillus
  4e2a-assembly1_A  TM=7.828E-01  e=9.095E-05  Streptococcus mutans

Mean predicted aligned error: 12.3 Å

Foldseek 3Di:
DWDDDQLEIEDEDQDDDPVCPPVCVSVVVVVVSVVVSLLQNRQKYKYKDFPPPVVVVVSVVVVVKDFDDKDAQPDVVVRTIITMIMHGDPNSLPLPVPPDPVLNVVLVVVDPLLVVLVVLLVVLVVLLVVLVVDPDDDPVSVVVNVVSSVSNSVSSNVNSVSSVVSVVVVVVVCPDDD

Radius of gyration: 20.4 Å; Cα contacts (8 Å, |Δi|>4): 209; chains: 1; bounding box: 64×28×51 Å